Protein AF-A0A9P3JV33-F1 (afdb_monomer)

Structure (mmCIF, N/CA/C/O backbone):
data_AF-A0A9P3JV33-F1
#
_entry.id   AF-A0A9P3JV33-F1
#
loop_
_atom_site.group_PDB
_atom_site.id
_atom_site.type_symbol
_atom_site.label_atom_id
_atom_site.label_alt_id
_atom_site.label_comp_id
_atom_site.label_asym_id
_atom_site.label_entity_id
_atom_site.label_seq_id
_atom_site.pdbx_PDB_ins_code
_atom_site.Cartn_x
_atom_site.Cartn_y
_atom_site.Cartn_z
_atom_site.occupancy
_atom_site.B_iso_or_equiv
_atom_site.auth_seq_id
_atom_site.auth_comp_id
_atom_site.auth_asym_id
_atom_site.auth_atom_id
_atom_site.pdbx_PDB_model_num
ATOM 1 N N . MET A 1 1 ? 23.426 -1.691 -14.079 1.00 67.19 1 MET A N 1
ATOM 2 C CA . MET A 1 1 ? 24.236 -2.741 -14.746 1.00 67.19 1 MET A CA 1
ATOM 3 C C . MET A 1 1 ? 23.716 -3.090 -16.140 1.00 67.19 1 MET A C 1
ATOM 5 O O . MET A 1 1 ? 24.521 -3.106 -17.058 1.00 67.19 1 MET A O 1
ATOM 9 N N . LEU A 1 2 ? 22.406 -3.297 -16.337 1.00 78.00 2 LEU A N 1
ATOM 10 C CA . LEU A 1 2 ? 21.840 -3.702 -17.638 1.00 78.00 2 LEU A CA 1
ATOM 11 C C . LEU A 1 2 ? 22.024 -2.673 -18.769 1.00 78.00 2 LEU A C 1
ATOM 13 O O . LEU A 1 2 ? 22.378 -3.063 -19.873 1.00 78.00 2 LEU A O 1
ATOM 17 N N . LEU A 1 3 ? 21.875 -1.373 -18.487 1.00 80.00 3 LEU A N 1
ATOM 18 C CA . LEU A 1 3 ? 22.103 -0.318 -19.485 1.00 80.00 3 LEU A CA 1
ATOM 19 C C . LEU A 1 3 ? 23.565 -0.270 -19.960 1.00 80.00 3 LEU A C 1
ATOM 21 O O . LEU A 1 3 ? 23.815 -0.185 -21.152 1.00 80.00 3 LEU A O 1
ATOM 25 N N . LYS A 1 4 ? 24.528 -0.411 -19.036 1.00 83.88 4 LYS A N 1
ATOM 26 C CA . LYS A 1 4 ? 25.964 -0.473 -19.368 1.00 83.88 4 LYS A CA 1
ATOM 27 C C . LYS A 1 4 ? 26.285 -1.683 -20.250 1.00 83.88 4 LYS A C 1
ATOM 29 O O . LYS A 1 4 ? 27.008 -1.545 -21.227 1.00 83.88 4 LYS A O 1
ATOM 34 N N . LYS A 1 5 ? 25.704 -2.844 -19.922 1.00 86.19 5 LYS A N 1
ATOM 35 C CA . LYS A 1 5 ? 25.843 -4.066 -20.722 1.00 86.19 5 LYS A CA 1
ATOM 36 C C . LYS A 1 5 ? 25.252 -3.890 -22.124 1.00 86.19 5 LYS A C 1
ATOM 38 O O . LYS A 1 5 ? 25.891 -4.256 -23.095 1.00 86.19 5 LYS A O 1
ATOM 43 N N . TRP A 1 6 ? 24.078 -3.272 -22.241 1.00 84.75 6 TRP A N 1
ATOM 44 C CA . TRP A 1 6 ? 23.477 -2.977 -23.542 1.00 84.75 6 TRP A CA 1
ATOM 45 C C . TRP A 1 6 ? 24.331 -2.022 -24.388 1.00 84.75 6 TRP A C 1
ATOM 47 O O . TRP A 1 6 ? 24.494 -2.262 -25.579 1.00 84.75 6 TRP A O 1
ATOM 57 N N . THR A 1 7 ? 24.902 -0.970 -23.790 1.00 84.56 7 THR A N 1
ATOM 58 C CA . THR A 1 7 ? 25.804 -0.049 -24.501 1.00 84.56 7 THR A CA 1
ATOM 59 C C . THR A 1 7 ? 27.027 -0.784 -25.050 1.00 84.56 7 THR A C 1
ATOM 61 O O . THR A 1 7 ? 27.364 -0.610 -26.216 1.00 84.56 7 THR A O 1
ATOM 64 N N . GLN A 1 8 ? 27.626 -1.666 -24.245 1.00 86.69 8 GLN A N 1
ATOM 65 C CA . GLN A 1 8 ? 28.754 -2.502 -24.656 1.00 86.69 8 GLN A CA 1
ATOM 66 C C . GLN A 1 8 ? 28.371 -3.479 -25.784 1.00 86.69 8 GLN A C 1
ATOM 68 O O . GLN A 1 8 ? 29.088 -3.579 -26.777 1.00 86.69 8 GLN A O 1
ATOM 73 N N . ASP A 1 9 ? 27.227 -4.162 -25.669 1.00 83.50 9 ASP A N 1
ATOM 74 C CA . ASP A 1 9 ? 26.734 -5.089 -26.699 1.00 83.50 9 ASP A CA 1
ATOM 75 C C . ASP A 1 9 ? 26.417 -4.345 -28.018 1.00 83.50 9 ASP A C 1
ATOM 77 O O . ASP A 1 9 ? 26.677 -4.855 -29.108 1.00 83.50 9 ASP A O 1
ATOM 81 N N . LYS A 1 10 ? 25.890 -3.114 -27.939 1.00 85.62 10 LYS A N 1
ATOM 82 C CA . LYS A 1 10 ? 25.638 -2.245 -29.101 1.00 85.62 10 LYS A CA 1
ATOM 83 C C . LYS A 1 10 ? 26.937 -1.844 -29.801 1.00 85.62 10 LYS A C 1
ATOM 85 O O . LYS A 1 10 ? 26.998 -1.883 -31.026 1.00 85.62 10 LYS A O 1
ATOM 90 N N . GLU A 1 11 ? 27.956 -1.446 -29.045 1.00 83.50 11 GLU A N 1
ATOM 91 C CA . GLU A 1 11 ? 29.264 -1.071 -29.596 1.00 83.50 11 GLU A CA 1
ATOM 92 C C . GLU A 1 11 ? 29.942 -2.251 -30.295 1.00 83.50 11 GLU A C 1
ATOM 94 O O . GLU A 1 11 ? 30.471 -2.078 -31.390 1.00 83.50 11 GLU A O 1
ATOM 99 N N . GLN A 1 12 ? 29.844 -3.460 -29.734 1.00 81.75 12 GLN A N 1
ATOM 100 C CA . GLN A 1 12 ? 30.364 -4.677 -30.367 1.00 81.75 12 GLN A CA 1
ATOM 101 C C . GLN A 1 12 ? 29.661 -4.996 -31.695 1.00 81.75 12 GLN A C 1
ATOM 103 O O . GLN A 1 12 ? 30.326 -5.328 -32.673 1.00 81.75 12 GLN A O 1
ATOM 108 N N . VAL A 1 13 ? 28.331 -4.860 -31.764 1.00 80.69 13 VAL A N 1
ATOM 109 C CA . VAL A 1 13 ? 27.570 -5.106 -33.005 1.00 80.69 13 VAL A CA 1
ATOM 110 C C . VAL A 1 13 ? 27.820 -4.023 -34.058 1.00 80.69 13 VAL A C 1
ATOM 112 O O . VAL A 1 13 ? 27.917 -4.336 -35.245 1.00 80.69 13 VAL A O 1
ATOM 115 N N . ASN A 1 14 ? 27.981 -2.766 -33.639 1.00 80.31 14 ASN A N 1
ATOM 116 C CA . ASN A 1 14 ? 28.351 -1.672 -34.536 1.00 80.31 14 ASN A CA 1
ATOM 117 C C . ASN A 1 14 ? 29.781 -1.831 -35.074 1.00 80.31 14 ASN A C 1
ATOM 119 O O . ASN A 1 14 ? 30.002 -1.589 -36.253 1.00 80.31 14 ASN A O 1
ATOM 123 N N . ALA A 1 15 ? 30.731 -2.275 -34.246 1.00 79.62 15 ALA A N 1
ATOM 124 C CA . ALA A 1 15 ? 32.104 -2.556 -34.673 1.00 79.62 15 ALA A CA 1
ATOM 125 C C . ALA A 1 15 ? 32.195 -3.767 -35.620 1.00 79.62 15 ALA A C 1
ATOM 127 O O . ALA A 1 15 ? 33.044 -3.794 -36.505 1.00 79.62 15 ALA A O 1
ATOM 128 N N . ALA A 1 16 ? 31.306 -4.753 -35.463 1.00 70.50 16 ALA A N 1
ATOM 129 C CA . ALA A 1 16 ? 31.212 -5.926 -36.335 1.00 70.50 16 ALA A CA 1
ATOM 130 C C . ALA A 1 16 ? 30.432 -5.676 -37.644 1.00 70.50 16 ALA A C 1
ATOM 132 O O . ALA A 1 16 ? 30.366 -6.566 -38.491 1.00 70.50 16 ALA A O 1
ATOM 133 N N . SER A 1 17 ? 29.825 -4.494 -37.813 1.00 65.00 17 SER A N 1
ATOM 134 C CA . SER A 1 17 ? 29.076 -4.112 -39.014 1.00 65.00 17 SER A CA 1
ATOM 135 C C . SER A 1 17 ? 29.929 -3.171 -39.877 1.00 65.00 17 SER A C 1
ATOM 137 O O . SER A 1 17 ? 30.033 -1.990 -39.552 1.00 65.00 17 SER A O 1
ATOM 139 N N . PRO A 1 18 ? 30.553 -3.639 -40.973 1.00 57.84 18 PRO A N 1
ATOM 140 C CA . PRO A 1 18 ? 31.360 -2.774 -41.828 1.00 57.84 18 PRO A CA 1
ATOM 141 C C . PRO A 1 18 ? 30.463 -1.760 -42.552 1.00 57.84 18 PRO A C 1
ATOM 143 O O . PRO A 1 18 ? 29.615 -2.125 -43.366 1.00 57.84 18 PRO A O 1
ATOM 146 N N . THR A 1 19 ? 30.640 -0.471 -42.267 1.00 54.00 19 THR A N 1
ATOM 147 C CA . THR A 1 19 ? 29.961 0.619 -42.975 1.00 54.00 19 THR A CA 1
ATOM 148 C C . THR A 1 19 ? 30.657 0.928 -44.298 1.00 54.00 19 THR A C 1
ATOM 150 O O . THR A 1 19 ? 31.786 1.405 -44.295 1.00 54.00 19 THR A O 1
ATOM 153 N N . GLY A 1 20 ? 29.950 0.699 -45.407 1.00 51.81 20 GLY A N 1
ATOM 154 C CA . GLY A 1 20 ? 29.954 1.499 -46.645 1.00 51.81 20 GLY A CA 1
ATOM 155 C C . GLY A 1 20 ? 31.205 1.573 -47.529 1.00 51.81 20 GLY A C 1
ATOM 156 O O . GLY A 1 20 ? 31.054 1.466 -48.737 1.00 51.81 20 GLY A O 1
ATOM 157 N N . ASP A 1 21 ? 32.406 1.739 -46.975 1.00 45.53 21 ASP A N 1
ATOM 158 C CA . ASP A 1 21 ? 33.562 2.262 -47.736 1.00 45.53 21 ASP A CA 1
ATOM 159 C C . ASP A 1 21 ? 34.718 1.257 -47.906 1.00 45.53 21 ASP A C 1
ATOM 161 O O . ASP A 1 21 ? 35.746 1.557 -48.496 1.00 45.53 21 ASP A O 1
ATOM 165 N N . ALA A 1 22 ? 34.550 0.028 -47.407 1.00 48.66 22 ALA A N 1
ATOM 166 C CA . ALA A 1 22 ? 35.567 -1.032 -47.439 1.00 48.66 22 ALA A CA 1
ATOM 167 C C . ALA A 1 22 ? 35.113 -2.258 -48.252 1.00 48.66 22 ALA A C 1
ATOM 169 O O . ALA A 1 22 ? 35.356 -3.400 -47.853 1.00 48.66 22 ALA A O 1
ATOM 170 N N . PHE A 1 23 ? 34.340 -2.047 -49.321 1.00 50.00 23 PHE A N 1
ATOM 171 C CA . PHE A 1 23 ? 33.840 -3.116 -50.201 1.00 50.00 23 PHE A CA 1
ATOM 172 C C . PHE A 1 23 ? 34.637 -3.258 -51.506 1.00 50.00 23 PHE A C 1
ATOM 174 O O . PHE A 1 23 ? 34.402 -4.212 -52.239 1.00 50.00 23 PHE A O 1
ATOM 181 N N . SER A 1 24 ? 35.561 -2.337 -51.802 1.00 53.16 24 SER A N 1
ATOM 182 C CA . SER A 1 24 ? 36.222 -2.270 -53.110 1.00 53.16 24 SER A CA 1
ATOM 183 C C . SER A 1 24 ? 37.500 -3.105 -53.254 1.00 53.16 24 SER A C 1
ATOM 185 O O . SER A 1 24 ? 37.959 -3.252 -54.379 1.00 53.16 24 SER A O 1
ATOM 187 N N . GLU A 1 25 ? 38.061 -3.678 -52.182 1.00 55.25 25 GLU A N 1
ATOM 188 C CA . GLU A 1 25 ? 39.303 -4.478 -52.239 1.00 55.25 25 GLU A CA 1
ATOM 189 C C . GLU A 1 25 ? 39.321 -5.586 -51.162 1.00 55.25 25 GLU A C 1
ATOM 191 O O . GLU A 1 25 ? 40.028 -5.471 -50.166 1.00 55.25 25 GLU A O 1
ATOM 196 N N . ALA A 1 26 ? 38.516 -6.647 -51.299 1.00 54.59 26 ALA A N 1
ATOM 197 C CA . ALA A 1 26 ? 38.538 -7.774 -50.352 1.00 54.59 26 ALA A CA 1
ATOM 198 C C . ALA A 1 26 ? 38.564 -9.133 -51.068 1.00 54.59 26 ALA A C 1
ATOM 200 O O . ALA A 1 26 ? 37.808 -9.351 -52.013 1.00 54.59 26 ALA A O 1
ATOM 201 N N . GLU A 1 27 ? 39.433 -10.030 -50.596 1.00 59.56 27 GLU A N 1
ATOM 202 C CA . GLU A 1 27 ? 39.620 -11.399 -51.094 1.00 59.56 27 GLU A CA 1
ATOM 203 C C . GLU A 1 27 ? 38.419 -12.312 -50.738 1.00 59.56 27 GLU A C 1
ATOM 205 O O . GLU A 1 27 ? 37.701 -12.080 -49.760 1.00 59.56 27 GLU A O 1
ATOM 210 N N . ASP A 1 28 ? 38.191 -13.377 -51.518 1.00 59.22 28 ASP A N 1
ATOM 211 C CA . ASP A 1 28 ? 37.014 -14.265 -51.404 1.00 59.22 28 ASP A CA 1
ATOM 212 C C . ASP A 1 28 ? 36.874 -14.974 -50.033 1.00 59.22 28 ASP A C 1
ATOM 214 O O . ASP A 1 28 ? 35.759 -15.285 -49.598 1.00 59.22 28 ASP A O 1
ATOM 218 N N . GLU A 1 29 ? 37.977 -15.192 -49.306 1.00 58.31 29 GLU A N 1
ATOM 219 C CA . GLU A 1 29 ? 37.969 -15.776 -47.952 1.00 58.31 29 GLU A CA 1
ATOM 220 C C . GLU A 1 29 ? 37.433 -14.787 -46.890 1.00 58.31 29 GLU A C 1
ATOM 222 O O . GLU A 1 29 ? 36.649 -15.166 -46.008 1.00 58.31 29 GLU A O 1
ATOM 227 N N . ASP A 1 30 ? 37.745 -13.495 -47.039 1.00 66.19 30 ASP A N 1
ATOM 228 C CA . ASP A 1 30 ? 37.252 -12.403 -46.188 1.00 66.19 30 ASP A CA 1
ATOM 229 C C . ASP A 1 30 ? 35.767 -12.097 -46.435 1.00 66.19 30 ASP A C 1
ATOM 231 O O . ASP A 1 30 ? 35.027 -11.712 -45.519 1.00 66.19 30 ASP A O 1
ATOM 235 N N . LEU A 1 31 ? 35.282 -12.336 -47.656 1.00 66.94 31 LEU A N 1
ATOM 236 C CA . LEU A 1 31 ? 33.870 -12.207 -48.023 1.00 66.94 31 LEU A CA 1
ATOM 237 C C . LEU A 1 31 ? 32.977 -13.196 -47.259 1.00 66.94 31 LEU A C 1
ATOM 239 O O . LEU A 1 31 ? 31.900 -12.815 -46.780 1.00 66.94 31 LEU A O 1
ATOM 243 N N . MET A 1 32 ? 33.413 -14.446 -47.068 1.00 72.50 32 MET A N 1
ATOM 244 C CA . MET A 1 32 ? 32.640 -15.440 -46.311 1.00 72.50 32 MET A CA 1
ATOM 245 C C . MET A 1 32 ? 32.613 -15.124 -44.803 1.00 72.50 32 MET A C 1
ATOM 247 O O . MET A 1 32 ? 31.578 -15.304 -44.151 1.00 72.50 32 MET A O 1
ATOM 251 N N . GLY A 1 33 ? 33.716 -14.608 -44.247 1.00 73.94 33 GLY A N 1
ATOM 252 C CA . GLY A 1 33 ? 33.797 -14.119 -42.864 1.00 73.94 33 GLY A CA 1
ATOM 253 C C . GLY A 1 33 ? 32.890 -12.909 -42.611 1.00 73.94 33 GLY A C 1
ATOM 254 O O . GLY A 1 33 ? 32.096 -12.914 -41.665 1.00 73.94 33 GLY A O 1
ATOM 255 N N . ARG A 1 34 ? 32.913 -11.919 -43.512 1.00 66.88 34 ARG A N 1
ATOM 256 C CA . ARG A 1 34 ? 32.049 -10.725 -43.462 1.00 66.88 34 ARG A CA 1
ATOM 257 C C . ARG A 1 34 ? 30.573 -11.052 -43.685 1.00 66.88 34 ARG A C 1
ATOM 259 O O . ARG A 1 34 ? 29.722 -10.455 -43.034 1.00 66.88 34 ARG A O 1
ATOM 266 N N . THR A 1 35 ? 30.249 -12.046 -44.515 1.00 76.19 35 THR A N 1
ATOM 267 C CA . THR A 1 35 ? 28.867 -12.537 -44.692 1.00 76.19 35 THR A CA 1
ATOM 268 C C . THR A 1 35 ? 28.331 -13.176 -43.407 1.00 76.19 35 THR A C 1
ATOM 270 O O . THR A 1 35 ? 27.193 -12.921 -43.009 1.00 76.19 35 THR A O 1
ATOM 273 N N . LYS A 1 36 ? 29.163 -13.950 -42.693 1.00 78.81 36 LYS A N 1
ATOM 274 C CA . LYS A 1 36 ? 28.810 -14.516 -41.379 1.00 78.81 36 LYS A CA 1
ATOM 275 C C . LYS A 1 36 ? 28.644 -13.428 -40.311 1.00 78.81 36 LYS A C 1
ATOM 277 O O . LYS A 1 36 ? 27.685 -13.482 -39.544 1.00 78.81 36 LYS A O 1
ATOM 282 N N . GLN A 1 37 ? 29.529 -12.428 -40.283 1.00 74.75 37 GLN A N 1
ATOM 283 C CA . GLN A 1 37 ? 29.438 -11.283 -39.364 1.00 74.75 37 GLN A CA 1
ATOM 284 C C . GLN A 1 37 ? 28.202 -10.419 -39.640 1.00 74.75 37 GLN A C 1
ATOM 286 O O . GLN A 1 37 ? 27.479 -10.078 -38.707 1.00 74.75 37 GLN A O 1
ATOM 291 N N . LEU A 1 38 ? 27.895 -10.146 -40.909 1.00 76.69 38 LEU A N 1
ATOM 292 C CA . LEU A 1 38 ? 26.701 -9.406 -41.312 1.00 76.69 38 LEU A CA 1
ATOM 293 C C . LEU A 1 38 ? 25.421 -10.177 -40.971 1.00 76.69 38 LEU A C 1
ATOM 295 O O . LEU A 1 38 ? 24.487 -9.595 -40.428 1.00 76.69 38 LEU A O 1
ATOM 299 N N . SER A 1 39 ? 25.385 -11.493 -41.209 1.00 80.06 39 SER A N 1
ATOM 300 C CA . SER A 1 39 ? 24.255 -12.341 -40.809 1.00 80.06 39 SER A CA 1
ATOM 301 C C . SER A 1 39 ? 24.064 -12.362 -39.286 1.00 80.06 39 SER A C 1
ATOM 303 O O . SER A 1 39 ? 22.929 -12.312 -38.807 1.00 80.06 39 SER A O 1
ATOM 305 N N . ALA A 1 40 ? 25.153 -12.414 -38.511 1.00 80.44 40 ALA A N 1
ATOM 306 C CA . ALA A 1 40 ? 25.101 -12.354 -37.053 1.00 80.44 40 ALA A CA 1
ATOM 307 C C . ALA A 1 40 ? 24.605 -10.983 -36.567 1.00 80.44 40 ALA A C 1
ATOM 309 O O . ALA A 1 40 ? 23.683 -10.927 -35.751 1.00 80.44 40 ALA A O 1
ATOM 310 N N . ALA A 1 41 ? 25.130 -9.887 -37.122 1.00 79.06 41 ALA A N 1
ATOM 311 C CA . ALA A 1 41 ? 24.693 -8.524 -36.826 1.00 79.06 41 ALA A CA 1
ATOM 312 C C . ALA A 1 41 ? 23.210 -8.310 -37.178 1.00 79.06 41 ALA A C 1
ATOM 314 O O . ALA A 1 41 ? 22.449 -7.790 -36.362 1.00 79.06 41 ALA A O 1
ATOM 315 N N . MET A 1 42 ? 22.764 -8.809 -38.333 1.00 79.69 42 MET A N 1
ATOM 316 C CA . MET A 1 42 ? 21.371 -8.742 -38.782 1.00 79.69 42 MET A CA 1
ATOM 317 C C . MET A 1 42 ? 20.410 -9.453 -37.814 1.00 79.69 42 MET A C 1
ATOM 319 O O . MET A 1 42 ? 19.300 -8.976 -37.591 1.00 79.69 42 MET A O 1
ATOM 323 N N . SER A 1 43 ? 20.840 -10.550 -37.182 1.00 83.25 43 SER A N 1
ATOM 324 C CA . SER A 1 43 ? 20.056 -11.240 -36.146 1.00 83.25 43 SER A CA 1
ATOM 325 C C . SER A 1 43 ? 20.143 -10.583 -34.758 1.00 83.25 43 SER A C 1
ATOM 327 O O . SER A 1 43 ? 19.185 -10.635 -33.981 1.00 83.25 43 SER A O 1
ATOM 329 N N . ALA A 1 44 ? 21.272 -9.940 -34.441 1.00 85.56 44 ALA A N 1
ATOM 330 C CA . ALA A 1 44 ? 21.536 -9.327 -33.143 1.00 85.56 44 ALA A CA 1
ATOM 331 C C . ALA A 1 44 ? 20.839 -7.968 -32.982 1.00 85.56 44 ALA A C 1
ATOM 333 O O . ALA A 1 44 ? 20.373 -7.646 -31.888 1.00 85.56 44 ALA A O 1
ATOM 334 N N . VAL A 1 45 ? 20.707 -7.186 -34.058 1.00 85.44 45 VAL A N 1
ATOM 335 C CA . VAL A 1 45 ? 20.077 -5.856 -34.024 1.00 85.44 45 VAL A CA 1
ATOM 336 C C . VAL A 1 45 ? 18.623 -5.905 -33.514 1.00 85.44 45 VAL A C 1
ATOM 338 O O . VAL A 1 45 ? 18.321 -5.173 -32.567 1.00 85.44 45 VAL A O 1
ATOM 341 N N . PRO A 1 46 ? 17.723 -6.781 -34.015 1.00 89.94 46 PRO A N 1
ATOM 342 C CA . PRO A 1 46 ? 16.365 -6.902 -33.477 1.00 89.94 46 PRO A CA 1
ATOM 343 C C . PRO A 1 46 ? 16.333 -7.297 -31.995 1.00 89.94 46 PRO A C 1
ATOM 345 O O . PRO A 1 46 ? 15.557 -6.740 -31.218 1.00 89.94 46 PRO A O 1
ATOM 348 N N . GLN A 1 47 ? 17.213 -8.211 -31.572 1.00 86.88 47 GLN A N 1
ATOM 349 C CA . GLN A 1 47 ? 17.301 -8.640 -30.171 1.00 86.88 47 GLN A CA 1
ATOM 350 C C . GLN A 1 47 ? 17.789 -7.509 -29.256 1.00 86.88 47 GLN A C 1
ATOM 352 O O . GLN A 1 47 ? 17.269 -7.339 -28.151 1.00 86.88 47 GLN A O 1
ATOM 357 N N . LEU A 1 48 ? 18.762 -6.711 -29.704 1.00 87.00 48 LEU A N 1
ATOM 358 C CA . LEU A 1 48 ? 19.253 -5.545 -28.969 1.00 87.00 48 LEU A CA 1
ATOM 359 C C . LEU A 1 48 ? 18.209 -4.433 -28.887 1.00 87.00 48 LEU A C 1
ATOM 361 O O . LEU A 1 48 ? 18.122 -3.776 -27.848 1.00 87.00 48 LEU A O 1
ATOM 365 N N . MET A 1 49 ? 17.404 -4.238 -29.935 1.00 88.06 49 MET A N 1
ATOM 366 C CA . MET A 1 49 ? 16.274 -3.309 -29.897 1.00 88.06 49 MET A CA 1
ATOM 367 C C . MET A 1 49 ? 15.214 -3.760 -28.894 1.00 88.06 49 MET A C 1
ATOM 369 O O . MET A 1 49 ? 14.767 -2.945 -28.089 1.00 88.06 49 MET A O 1
ATOM 373 N N . GLU A 1 50 ? 14.862 -5.047 -28.866 1.00 90.25 50 GLU A N 1
ATOM 374 C CA . GLU A 1 50 ? 13.885 -5.559 -27.900 1.00 90.25 50 GLU A CA 1
ATOM 375 C C . GLU A 1 50 ? 14.405 -5.467 -26.458 1.00 90.25 50 GLU A C 1
ATOM 377 O O . GLU A 1 50 ? 13.692 -5.009 -25.563 1.00 90.25 50 GLU A O 1
ATOM 382 N N . ARG A 1 51 ? 15.684 -5.798 -26.226 1.00 89.62 51 ARG A N 1
ATOM 383 C CA . ARG A 1 51 ? 16.334 -5.590 -24.921 1.00 89.62 51 ARG A CA 1
ATOM 384 C C . ARG A 1 51 ? 16.303 -4.119 -24.506 1.00 89.62 51 ARG A C 1
ATOM 386 O O . ARG A 1 51 ? 15.958 -3.828 -23.361 1.00 89.62 51 ARG A O 1
ATOM 393 N N . LYS A 1 52 ? 16.614 -3.195 -25.424 1.00 90.69 52 LYS A N 1
ATOM 394 C CA . LYS A 1 52 ? 16.523 -1.750 -25.167 1.00 90.69 52 LYS A CA 1
ATOM 395 C C . LYS A 1 52 ? 15.096 -1.350 -24.816 1.00 90.69 52 LYS A C 1
ATOM 397 O O . LYS A 1 52 ? 14.903 -0.656 -23.831 1.00 90.69 52 LYS A O 1
ATOM 402 N N . ARG A 1 53 ? 14.099 -1.836 -25.559 1.00 93.88 53 ARG A N 1
ATOM 403 C CA . ARG A 1 53 ? 12.681 -1.543 -25.322 1.00 93.88 53 ARG A CA 1
ATOM 404 C C . ARG A 1 53 ? 12.251 -1.932 -23.909 1.00 93.88 53 ARG A C 1
ATOM 406 O O . ARG A 1 53 ? 11.552 -1.167 -23.254 1.00 93.88 53 ARG A O 1
ATOM 413 N N . VAL A 1 54 ? 12.665 -3.104 -23.424 1.00 92.88 54 VAL A N 1
ATOM 414 C CA . VAL A 1 54 ? 12.392 -3.537 -22.042 1.00 92.88 54 VAL A CA 1
ATOM 415 C C . VAL A 1 54 ? 13.092 -2.629 -21.028 1.00 92.88 54 VAL A C 1
ATOM 417 O O . VAL A 1 54 ? 12.474 -2.224 -20.046 1.00 92.88 54 VAL A O 1
ATOM 420 N N . ILE A 1 55 ? 14.354 -2.266 -21.270 1.00 92.69 55 ILE A N 1
ATOM 421 C CA . ILE A 1 55 ? 15.097 -1.344 -20.400 1.00 92.69 55 ILE A CA 1
ATOM 422 C C . ILE A 1 55 ? 14.418 0.028 -20.359 1.00 92.69 55 ILE A C 1
ATOM 424 O O . ILE A 1 55 ? 14.167 0.534 -19.269 1.00 92.69 55 ILE A O 1
ATOM 428 N N . ASP A 1 56 ? 14.075 0.594 -21.515 1.00 94.19 56 ASP A N 1
ATOM 429 C CA . ASP A 1 56 ? 13.425 1.899 -21.639 1.00 94.19 56 ASP A CA 1
ATOM 430 C C . ASP A 1 56 ? 12.104 1.910 -20.859 1.00 94.19 56 ASP A C 1
ATOM 432 O O . ASP A 1 56 ? 11.880 2.820 -20.068 1.00 94.19 56 ASP A O 1
ATOM 436 N N . LYS A 1 57 ? 11.287 0.846 -20.956 1.00 94.75 57 LYS A N 1
ATOM 437 C CA . LYS A 1 57 ? 10.080 0.696 -20.123 1.00 94.75 57 LYS A CA 1
ATOM 438 C C . LYS A 1 57 ? 10.389 0.787 -18.629 1.00 94.75 57 LYS A C 1
ATOM 440 O O . LYS A 1 57 ? 9.721 1.533 -17.922 1.00 94.75 57 LYS A O 1
ATOM 445 N N . HIS A 1 58 ? 11.381 0.044 -18.135 1.00 95.19 58 HIS A N 1
ATOM 446 C CA . HIS A 1 58 ? 11.747 0.072 -16.715 1.00 95.19 58 HIS A CA 1
ATOM 447 C C . HIS A 1 58 ? 12.324 1.421 -16.277 1.00 95.19 58 HIS A C 1
ATOM 449 O O . HIS A 1 58 ? 12.063 1.848 -15.156 1.00 95.19 58 HIS A O 1
ATOM 455 N N . VAL A 1 59 ? 13.084 2.098 -17.140 1.00 94.38 59 VAL A N 1
ATOM 456 C CA . VAL A 1 59 ? 13.610 3.443 -16.869 1.00 94.38 59 VAL A CA 1
ATOM 457 C C . VAL A 1 59 ? 12.469 4.454 -16.793 1.00 94.38 59 VAL A C 1
ATOM 459 O O . VAL A 1 59 ? 12.436 5.243 -15.853 1.00 94.38 59 VAL A O 1
ATOM 462 N N . THR A 1 60 ? 11.506 4.394 -17.717 1.00 96.50 60 THR A N 1
ATOM 463 C CA . THR A 1 60 ? 10.303 5.234 -17.678 1.00 96.50 60 THR A CA 1
ATOM 464 C C . THR A 1 60 ? 9.501 4.978 -16.407 1.00 96.50 60 THR A C 1
ATOM 466 O O . THR A 1 60 ? 9.230 5.926 -15.679 1.00 96.50 60 THR A O 1
ATOM 469 N N . ILE A 1 61 ? 9.200 3.712 -16.089 1.00 96.50 61 ILE A N 1
ATOM 470 C CA . ILE A 1 61 ? 8.474 3.341 -14.864 1.00 96.50 61 ILE A CA 1
ATOM 471 C C . ILE A 1 61 ? 9.226 3.833 -13.619 1.00 96.50 61 ILE A C 1
ATOM 473 O O . ILE A 1 61 ? 8.627 4.428 -12.729 1.00 96.50 61 ILE A O 1
ATOM 477 N N . GLY A 1 62 ? 10.543 3.625 -13.547 1.00 95.75 62 GLY A N 1
ATOM 478 C CA . GLY A 1 62 ? 11.362 4.084 -12.424 1.00 95.75 62 GLY A CA 1
ATOM 479 C C . GLY A 1 62 ? 11.363 5.607 -12.273 1.00 95.75 62 GLY A C 1
ATOM 480 O O . GLY A 1 62 ? 11.276 6.107 -11.154 1.00 95.75 62 GLY A O 1
ATOM 481 N N . GLY A 1 63 ? 11.404 6.338 -13.390 1.00 96.06 63 GLY A N 1
ATOM 482 C CA . GLY A 1 63 ? 11.298 7.796 -13.410 1.00 96.06 63 GLY A CA 1
ATOM 483 C C . GLY A 1 63 ? 9.952 8.286 -12.878 1.00 96.06 63 GLY A C 1
ATOM 484 O O . GLY A 1 63 ? 9.930 9.095 -11.953 1.00 96.06 63 GLY A O 1
ATOM 485 N N . THR A 1 64 ? 8.845 7.740 -13.392 1.00 96.94 64 THR A N 1
ATOM 486 C CA . THR A 1 64 ? 7.491 8.111 -12.946 1.00 96.94 64 THR A CA 1
ATOM 487 C C . THR A 1 64 ? 7.248 7.752 -11.481 1.00 96.94 64 THR A C 1
ATOM 489 O O . THR A 1 64 ? 6.654 8.529 -10.743 1.00 96.94 64 THR A O 1
ATOM 492 N N . LEU A 1 65 ? 7.750 6.601 -11.018 1.00 95.62 65 LEU A N 1
ATOM 493 C CA . LEU A 1 65 ? 7.623 6.201 -9.613 1.00 95.62 65 LEU A CA 1
ATOM 494 C C . LEU A 1 65 ? 8.399 7.134 -8.679 1.00 95.62 65 LEU A C 1
ATOM 496 O O . LEU A 1 65 ? 7.905 7.477 -7.608 1.00 95.62 65 LEU A O 1
ATOM 500 N N . LEU A 1 66 ? 9.602 7.561 -9.070 1.00 96.06 66 LEU A N 1
ATOM 501 C CA . LEU A 1 66 ? 10.396 8.490 -8.266 1.00 96.06 66 LEU A CA 1
ATOM 502 C C . LEU A 1 66 ? 9.716 9.859 -8.139 1.00 96.06 66 LEU A C 1
ATOM 504 O O . LEU A 1 66 ? 9.809 10.494 -7.089 1.00 96.06 66 LEU A O 1
ATOM 508 N N . GLU A 1 67 ? 9.049 10.313 -9.199 1.00 95.50 67 GLU A N 1
ATOM 509 C CA . GLU A 1 67 ? 8.257 11.541 -9.181 1.00 95.50 67 GLU A CA 1
ATOM 510 C C . GLU A 1 67 ? 7.064 11.427 -8.223 1.00 95.50 67 GLU A C 1
ATOM 512 O O . GLU A 1 67 ? 6.904 12.288 -7.359 1.00 95.50 67 GLU A O 1
ATOM 517 N N . GLU A 1 68 ? 6.308 10.327 -8.289 1.00 93.94 68 GLU A N 1
ATOM 518 C CA . GLU A 1 68 ? 5.181 10.051 -7.386 1.00 93.94 68 GLU A CA 1
ATOM 519 C C . GLU A 1 68 ? 5.598 9.954 -5.911 1.00 93.94 68 GLU A C 1
ATOM 521 O O . GLU A 1 68 ? 4.934 10.508 -5.032 1.00 93.94 68 GLU A O 1
ATOM 526 N N . ILE A 1 69 ? 6.728 9.299 -5.620 1.00 95.06 69 ILE A N 1
ATOM 527 C CA . ILE A 1 69 ? 7.267 9.206 -4.254 1.00 95.06 69 ILE A CA 1
ATOM 528 C C . ILE A 1 69 ? 7.550 10.603 -3.698 1.00 95.06 69 ILE A C 1
ATOM 530 O O . ILE A 1 69 ? 7.166 10.909 -2.569 1.00 95.06 69 ILE A O 1
ATOM 534 N N . LYS A 1 70 ? 8.181 11.468 -4.500 1.00 93.69 70 LYS A N 1
ATOM 535 C CA . LYS A 1 70 ? 8.531 12.835 -4.092 1.00 93.69 70 LYS A CA 1
ATOM 536 C C . LYS A 1 70 ? 7.311 13.742 -3.976 1.00 93.69 70 LYS A C 1
ATOM 538 O O . LYS A 1 70 ? 7.224 14.522 -3.030 1.00 93.69 70 LYS A O 1
ATOM 543 N N . SER A 1 71 ? 6.380 13.673 -4.927 1.00 93.50 71 SER A N 1
ATOM 544 C CA . SER A 1 71 ? 5.210 14.558 -4.964 1.00 93.50 71 SER A CA 1
ATOM 545 C C . SER A 1 71 ? 4.312 14.344 -3.739 1.00 93.50 71 SER A C 1
ATOM 547 O O . SER A 1 71 ? 3.845 15.320 -3.136 1.00 93.50 71 SER A O 1
ATOM 549 N N . ARG A 1 72 ? 4.155 13.079 -3.325 1.00 93.81 72 ARG A N 1
ATOM 550 C CA . ARG A 1 72 ? 3.333 12.635 -2.189 1.00 93.81 72 ARG A CA 1
ATOM 551 C C . ARG A 1 72 ? 4.094 12.516 -0.867 1.00 93.81 72 ARG A C 1
ATOM 553 O O . ARG A 1 72 ? 3.447 12.315 0.155 1.00 93.81 72 ARG A O 1
ATOM 560 N N . ALA A 1 73 ? 5.419 12.687 -0.876 1.00 93.25 73 ALA A N 1
ATOM 561 C CA . ALA A 1 73 ? 6.297 12.492 0.283 1.00 93.25 73 ALA A CA 1
ATOM 562 C C . ALA A 1 73 ? 6.138 11.097 0.923 1.00 93.25 73 ALA A C 1
ATOM 564 O O . ALA A 1 73 ? 6.015 10.962 2.141 1.00 93.25 73 ALA A O 1
ATOM 565 N N . LEU A 1 74 ? 6.080 10.050 0.086 1.00 94.12 74 LEU A N 1
ATOM 566 C CA . LEU A 1 74 ? 5.831 8.670 0.533 1.00 94.12 74 LEU A CA 1
ATOM 567 C C . LEU A 1 74 ? 6.941 8.121 1.437 1.00 94.12 74 LEU A C 1
ATOM 569 O O . LEU A 1 74 ? 6.694 7.198 2.203 1.00 94.12 74 LEU A O 1
ATOM 573 N N . ASP A 1 75 ? 8.139 8.696 1.380 1.00 94.44 75 ASP A N 1
ATOM 574 C CA . ASP A 1 75 ? 9.250 8.405 2.284 1.00 94.44 75 ASP A CA 1
ATOM 575 C C . ASP A 1 75 ? 8.898 8.702 3.751 1.00 94.44 75 ASP A C 1
ATOM 577 O O . ASP A 1 75 ? 9.184 7.889 4.631 1.00 94.44 75 ASP A O 1
ATOM 581 N N . ALA A 1 76 ? 8.201 9.813 4.011 1.00 93.81 76 ALA A N 1
ATOM 582 C CA . ALA A 1 76 ? 7.762 10.176 5.356 1.00 93.81 76 ALA A CA 1
ATOM 583 C C . ALA A 1 76 ? 6.653 9.243 5.871 1.00 93.81 76 ALA A C 1
ATOM 585 O O . ALA A 1 76 ? 6.690 8.821 7.027 1.00 93.81 76 ALA A O 1
ATOM 586 N N . TYR A 1 77 ? 5.692 8.890 5.008 1.00 94.81 77 TYR A N 1
ATOM 587 C CA . TYR A 1 77 ? 4.649 7.913 5.342 1.00 94.81 77 TYR A CA 1
ATOM 588 C C . TYR A 1 77 ? 5.259 6.546 5.650 1.00 94.81 77 TYR A C 1
ATOM 590 O O . TYR A 1 77 ? 4.958 5.970 6.690 1.00 94.81 77 TYR A O 1
ATOM 598 N N . PHE A 1 78 ? 6.176 6.074 4.804 1.00 94.00 78 PHE A N 1
ATOM 599 C CA . PHE A 1 78 ? 6.852 4.794 4.987 1.00 94.00 78 PHE A CA 1
ATOM 600 C C . PHE A 1 78 ? 7.626 4.722 6.310 1.00 94.00 78 PHE A C 1
ATOM 602 O O . PHE A 1 78 ? 7.463 3.757 7.049 1.00 94.00 78 PHE A O 1
ATOM 609 N N . SER A 1 79 ? 8.416 5.749 6.647 1.00 92.38 79 SER A N 1
ATOM 610 C CA . SER A 1 79 ? 9.161 5.776 7.915 1.00 92.38 79 SER A CA 1
ATOM 611 C C . SER A 1 79 ? 8.229 5.688 9.127 1.00 92.38 79 SER A C 1
ATOM 613 O O . SER A 1 79 ? 8.519 4.973 10.082 1.00 92.38 79 SER A O 1
ATOM 615 N N . MET A 1 80 ? 7.093 6.392 9.080 1.00 91.50 80 MET A N 1
ATOM 616 C CA . MET A 1 80 ? 6.101 6.381 10.155 1.00 91.50 80 MET A CA 1
ATOM 617 C C . MET A 1 80 ? 5.409 5.013 10.274 1.00 91.50 80 MET A C 1
ATOM 619 O O . MET A 1 80 ? 5.191 4.523 11.381 1.00 91.50 80 MET A O 1
ATOM 623 N N . GLU A 1 81 ? 5.065 4.393 9.141 1.00 91.50 81 GLU A N 1
ATOM 624 C CA . GLU A 1 81 ? 4.489 3.045 9.085 1.00 91.50 81 GLU A CA 1
ATOM 625 C C . GLU A 1 81 ? 5.466 1.994 9.627 1.00 91.50 81 GLU A C 1
ATOM 627 O O . GLU A 1 81 ? 5.061 1.126 10.400 1.00 91.50 81 GLU A O 1
ATOM 632 N N . GLU A 1 82 ? 6.749 2.082 9.271 1.00 89.62 82 GLU A N 1
ATOM 633 C CA . GLU A 1 82 ? 7.786 1.172 9.758 1.00 89.62 82 GLU A CA 1
ATOM 634 C C . GLU A 1 82 ? 7.956 1.278 11.278 1.00 89.62 82 GLU A C 1
ATOM 636 O O . GLU A 1 82 ? 7.963 0.253 11.966 1.00 89.62 82 GLU A O 1
ATOM 641 N N . ASP A 1 83 ? 8.013 2.494 11.827 1.00 89.19 83 ASP A N 1
ATOM 642 C CA . ASP A 1 83 ? 8.079 2.697 13.277 1.00 89.19 83 ASP A CA 1
ATOM 643 C C . ASP A 1 83 ? 6.836 2.131 13.985 1.00 89.19 83 ASP A C 1
ATOM 645 O O . ASP A 1 83 ? 6.965 1.426 14.990 1.00 89.19 83 ASP A O 1
ATOM 649 N N . LEU A 1 84 ? 5.637 2.339 13.428 1.00 88.81 84 LEU A N 1
ATOM 650 C CA . LEU A 1 84 ? 4.399 1.774 13.971 1.00 88.81 84 LEU A CA 1
ATOM 651 C C . LEU A 1 84 ? 4.398 0.243 13.965 1.00 88.81 84 LEU A C 1
ATOM 653 O O . LEU A 1 84 ? 4.045 -0.369 14.971 1.00 88.81 84 LEU A O 1
ATOM 657 N N . LEU A 1 85 ? 4.799 -0.379 12.857 1.00 86.12 85 LEU A N 1
ATOM 658 C CA . LEU A 1 85 ? 4.763 -1.834 12.696 1.00 86.12 85 LEU A CA 1
ATOM 659 C C . LEU A 1 85 ? 5.864 -2.549 13.489 1.00 86.12 85 LEU A C 1
ATOM 661 O O . LEU A 1 85 ? 5.665 -3.686 13.910 1.00 86.12 85 LEU A O 1
ATOM 665 N N . THR A 1 86 ? 7.016 -1.908 13.697 1.00 85.75 86 THR A N 1
ATOM 666 C CA . THR A 1 86 ? 8.159 -2.520 14.396 1.00 85.75 86 THR A CA 1
ATOM 667 C C . THR A 1 86 ? 8.182 -2.218 15.891 1.00 85.75 86 THR A C 1
ATOM 669 O O . THR A 1 86 ? 8.520 -3.094 16.686 1.00 85.75 86 THR A O 1
ATOM 672 N N . ARG A 1 87 ? 7.832 -0.991 16.294 1.00 83.12 87 ARG A N 1
ATOM 673 C CA . ARG A 1 87 ? 7.900 -0.535 17.693 1.00 83.12 87 ARG A CA 1
ATOM 674 C C . ARG A 1 87 ? 6.537 -0.509 18.381 1.00 83.12 87 ARG A C 1
ATOM 676 O O . ARG A 1 87 ? 6.490 -0.322 19.595 1.00 83.12 87 ARG A O 1
ATOM 683 N N . GLY A 1 88 ? 5.436 -0.617 17.630 1.00 79.38 88 GLY A N 1
ATOM 684 C CA . GLY A 1 88 ? 4.066 -0.486 18.148 1.00 79.38 88 GLY A CA 1
ATOM 685 C C . GLY A 1 88 ? 3.688 0.939 18.573 1.00 79.38 88 GLY A C 1
ATOM 686 O O . GLY A 1 88 ? 2.622 1.160 19.148 1.00 79.38 88 GLY A O 1
ATOM 687 N N . SER A 1 89 ? 4.561 1.920 18.329 1.00 82.12 89 SER A N 1
ATOM 688 C CA . SER A 1 89 ? 4.383 3.313 18.738 1.00 82.12 89 SER A CA 1
ATOM 689 C C . SER A 1 89 ? 5.113 4.258 17.788 1.00 82.12 89 SER A C 1
ATOM 691 O O . SER A 1 89 ? 6.060 3.862 17.114 1.00 82.12 89 SER A O 1
ATOM 693 N N . THR A 1 90 ? 4.661 5.510 17.730 1.00 85.12 90 THR A N 1
ATOM 694 C CA . THR A 1 90 ? 5.291 6.555 16.919 1.00 85.12 90 THR A CA 1
ATOM 695 C C . THR A 1 90 ? 5.138 7.932 17.564 1.00 85.12 90 THR A C 1
ATOM 697 O O . THR A 1 90 ? 4.324 8.105 18.478 1.00 85.12 90 THR A O 1
ATOM 700 N N . ASP A 1 91 ? 5.899 8.919 17.085 1.00 88.56 91 ASP A N 1
ATOM 701 C CA . ASP A 1 91 ? 5.722 10.316 17.475 1.00 88.56 91 ASP A CA 1
ATOM 702 C C . ASP A 1 91 ? 4.380 10.845 16.952 1.00 88.56 91 ASP A C 1
ATOM 704 O O . ASP A 1 91 ? 4.183 11.166 15.776 1.00 88.56 91 ASP A O 1
ATOM 708 N N . ARG A 1 92 ? 3.435 10.955 17.882 1.00 85.81 92 ARG A N 1
ATOM 709 C CA . ARG A 1 92 ? 2.077 11.423 17.635 1.00 85.81 92 ARG A CA 1
ATOM 710 C C . ARG A 1 92 ? 2.031 12.838 17.061 1.00 85.81 92 ARG A C 1
ATOM 712 O O . ARG A 1 92 ? 1.173 13.111 16.221 1.00 85.81 92 ARG A O 1
ATOM 719 N N . ALA A 1 93 ? 2.903 13.737 17.516 1.00 89.88 93 ALA A N 1
ATOM 720 C CA . ALA A 1 93 ? 2.905 15.116 17.040 1.00 89.88 93 ALA A CA 1
ATOM 721 C C . ALA A 1 93 ? 3.348 15.166 15.573 1.00 89.88 93 ALA A C 1
ATOM 723 O O . ALA A 1 93 ? 2.664 15.775 14.748 1.00 89.88 93 ALA A O 1
ATOM 724 N N . ALA A 1 94 ? 4.419 14.440 15.239 1.00 91.62 94 ALA A N 1
ATOM 725 C CA . ALA A 1 94 ? 4.899 14.299 13.868 1.00 91.62 94 ALA A CA 1
ATOM 726 C C . ALA A 1 94 ? 3.867 13.618 12.953 1.00 91.62 94 ALA A C 1
ATOM 728 O O . ALA A 1 94 ? 3.667 14.049 11.819 1.00 91.62 94 ALA A O 1
ATOM 729 N N . MET A 1 95 ? 3.153 12.600 13.445 1.00 91.69 95 MET A N 1
ATOM 730 C CA . MET A 1 95 ? 2.089 11.938 12.683 1.00 91.69 95 MET A CA 1
ATOM 731 C C . MET A 1 95 ? 0.927 12.884 12.366 1.00 91.69 95 MET A C 1
ATOM 733 O O . MET A 1 95 ? 0.491 12.967 11.218 1.00 91.69 95 MET A O 1
ATOM 737 N N . LEU A 1 96 ? 0.428 13.627 13.358 1.00 92.25 96 LEU A N 1
ATOM 738 C CA . LEU A 1 96 ? -0.658 14.587 13.146 1.00 92.25 96 LEU A CA 1
ATOM 739 C C . LEU A 1 96 ? -0.242 15.746 12.229 1.00 92.25 96 LEU A C 1
ATOM 741 O O . LEU A 1 96 ? -1.076 16.282 11.500 1.00 92.25 96 LEU A O 1
ATOM 745 N N . ASP A 1 97 ? 1.027 16.144 12.259 1.00 93.12 97 ASP A N 1
ATOM 746 C CA . ASP A 1 97 ? 1.588 17.130 11.337 1.00 93.12 97 ASP A CA 1
ATOM 747 C C . ASP A 1 97 ? 1.678 16.579 9.901 1.00 93.12 97 ASP A C 1
ATOM 749 O O . ASP A 1 97 ? 1.240 17.238 8.955 1.00 93.12 97 ASP A O 1
ATOM 753 N N . LEU A 1 98 ? 2.132 15.332 9.730 1.00 92.94 98 LEU A N 1
ATOM 754 C CA . LEU A 1 98 ? 2.189 14.666 8.426 1.00 92.94 98 LEU A CA 1
ATOM 755 C C . LEU A 1 98 ? 0.798 14.529 7.790 1.00 92.94 98 LEU A C 1
ATOM 757 O O . LEU A 1 98 ? 0.626 14.862 6.617 1.00 92.94 98 LEU A O 1
ATOM 761 N N . LEU A 1 99 ? -0.214 14.138 8.574 1.00 92.50 99 LEU A N 1
ATOM 762 C CA . LEU A 1 99 ? -1.598 14.024 8.099 1.00 92.50 99 LEU A CA 1
ATOM 763 C C . LEU A 1 99 ? -2.159 15.359 7.583 1.00 92.50 99 LEU A C 1
ATOM 765 O O . LEU A 1 99 ? -2.966 15.364 6.652 1.00 92.50 99 LEU A O 1
ATOM 769 N N . ARG A 1 100 ? -1.715 16.500 8.124 1.00 90.94 100 ARG A N 1
ATOM 770 C CA . ARG A 1 100 ? -2.140 17.836 7.665 1.00 90.94 100 ARG A CA 1
ATOM 771 C C . ARG A 1 100 ? -1.378 18.343 6.441 1.00 90.94 100 ARG A C 1
ATOM 773 O O . ARG A 1 100 ? -1.861 19.244 5.762 1.00 90.94 100 ARG A O 1
ATOM 780 N N . LYS A 1 101 ? -0.206 17.777 6.148 1.00 88.94 101 LYS A N 1
ATOM 781 C CA . LYS A 1 101 ? 0.686 18.201 5.059 1.00 88.94 101 LYS A CA 1
ATOM 782 C C . LYS A 1 101 ? 0.436 17.394 3.771 1.00 88.94 101 LYS A C 1
ATOM 784 O O . LYS A 1 101 ? -0.711 17.174 3.372 1.00 88.94 101 LYS A O 1
ATOM 789 N N . ARG A 1 102 ? 1.517 17.024 3.070 1.00 86.38 102 ARG A N 1
ATOM 790 C CA . ARG A 1 102 ? 1.517 16.312 1.782 1.00 86.38 102 ARG A CA 1
ATOM 791 C C . ARG A 1 102 ? 1.048 14.866 1.935 1.00 86.38 102 ARG A C 1
ATOM 793 O O . ARG A 1 102 ? 1.006 14.338 3.039 1.00 86.38 102 ARG A O 1
ATOM 800 N N . GLY A 1 103 ? 0.703 14.249 0.811 1.00 90.69 103 GLY A N 1
ATOM 801 C CA . GLY A 1 103 ? 0.163 12.893 0.726 1.00 90.69 103 GLY A CA 1
ATOM 802 C C . GLY A 1 103 ? -1.251 12.898 0.160 1.00 90.69 103 GLY A C 1
ATOM 803 O O . GLY A 1 103 ? -1.992 13.875 0.298 1.00 90.69 103 GLY A O 1
ATOM 804 N N . SER A 1 104 ? -1.620 11.812 -0.511 1.00 92.69 104 SER A N 1
ATOM 805 C CA . SER A 1 104 ? -2.983 11.647 -1.007 1.00 92.69 104 SER A CA 1
ATOM 806 C C . SER A 1 104 ? -3.953 11.378 0.149 1.00 92.69 104 SER A C 1
ATOM 808 O O . SER A 1 104 ? -3.555 10.989 1.249 1.00 92.69 104 SER A O 1
ATOM 810 N N . ARG A 1 105 ? -5.258 11.552 -0.100 1.00 92.38 105 ARG A N 1
ATOM 811 C CA . ARG A 1 105 ? -6.307 11.188 0.873 1.00 92.38 105 ARG A CA 1
ATOM 812 C C . ARG A 1 105 ? -6.201 9.721 1.293 1.00 92.38 105 ARG A C 1
ATOM 814 O O . ARG A 1 105 ? -6.462 9.388 2.443 1.00 92.38 105 ARG A O 1
ATOM 821 N N . GLU A 1 106 ? -5.785 8.871 0.361 1.00 92.12 106 GLU A N 1
ATOM 822 C CA . GLU A 1 106 ? -5.585 7.448 0.591 1.00 92.12 106 GLU A CA 1
ATOM 823 C C . GLU A 1 106 ? -4.366 7.167 1.478 1.00 92.12 106 GLU A C 1
ATOM 825 O O . GLU A 1 106 ? -4.490 6.394 2.421 1.00 92.12 106 GLU A O 1
ATOM 830 N N . ASP A 1 107 ? -3.221 7.820 1.242 1.00 94.75 107 ASP A N 1
ATOM 831 C CA . ASP A 1 107 ? -2.012 7.647 2.072 1.00 94.75 107 ASP A CA 1
ATOM 832 C C . ASP A 1 107 ? -2.306 7.984 3.538 1.00 94.75 107 ASP A C 1
ATOM 834 O O . ASP A 1 107 ? -1.987 7.228 4.455 1.00 94.75 107 ASP A O 1
ATOM 838 N N . LYS A 1 108 ? -3.014 9.100 3.746 1.00 94.88 108 LYS A N 1
ATOM 839 C CA . LYS A 1 108 ? -3.454 9.566 5.064 1.00 94.88 108 LYS A CA 1
ATOM 840 C C . LYS A 1 108 ? -4.383 8.558 5.742 1.00 94.88 108 LYS A C 1
ATOM 842 O O . LYS A 1 108 ? -4.203 8.241 6.918 1.00 94.88 108 LYS A O 1
ATOM 847 N N . LEU A 1 109 ? -5.361 8.036 5.000 1.00 95.00 109 LEU A N 1
ATOM 848 C CA . LEU A 1 109 ? -6.305 7.041 5.509 1.00 95.00 109 LEU A CA 1
ATOM 849 C C . LEU A 1 109 ? -5.605 5.722 5.861 1.00 95.00 109 LEU A C 1
ATOM 851 O O . LEU A 1 109 ? -5.877 5.144 6.912 1.00 95.00 10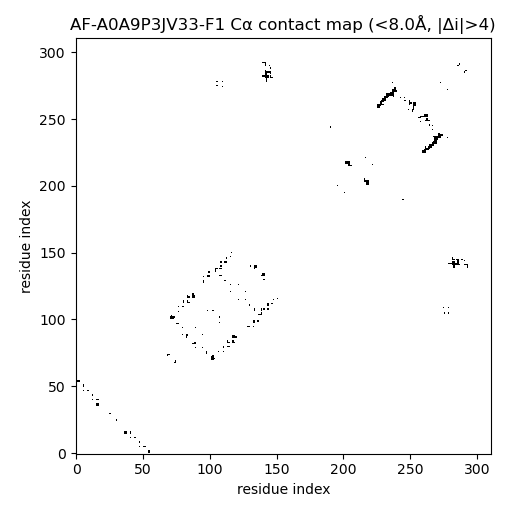9 LEU A O 1
ATOM 855 N N . ARG A 1 110 ? -4.674 5.266 5.019 1.00 94.69 110 ARG A N 1
ATOM 856 C CA . ARG A 1 110 ? -3.889 4.045 5.243 1.00 94.69 110 ARG A CA 1
ATOM 857 C C . ARG A 1 110 ? -3.011 4.154 6.481 1.00 94.69 110 ARG A C 1
ATOM 859 O O . ARG A 1 110 ? -3.073 3.261 7.323 1.00 94.69 110 ARG A O 1
ATOM 866 N N . LEU A 1 111 ? -2.288 5.262 6.647 1.00 94.38 111 LEU A N 1
ATOM 867 C CA . LEU A 1 111 ? -1.483 5.509 7.844 1.00 94.38 111 LEU A CA 1
ATOM 868 C C . LEU A 1 111 ? -2.342 5.483 9.117 1.00 94.38 111 LEU A C 1
ATOM 870 O O . LEU A 1 111 ? -1.958 4.872 10.111 1.00 94.38 111 LEU A O 1
ATOM 874 N N . ALA A 1 112 ? -3.535 6.084 9.082 1.00 93.88 112 ALA A N 1
ATOM 875 C CA . ALA A 1 112 ? -4.454 6.068 10.218 1.00 93.88 112 ALA A CA 1
ATOM 876 C C . ALA A 1 112 ? -4.994 4.664 10.543 1.00 93.88 112 ALA A C 1
ATOM 878 O O . ALA A 1 112 ? -5.136 4.316 11.717 1.00 93.88 112 ALA A O 1
ATOM 879 N N . ILE A 1 113 ? -5.273 3.844 9.524 1.00 93.44 113 ILE A N 1
ATOM 880 C CA . ILE A 1 113 ? -5.661 2.439 9.710 1.00 93.44 113 ILE A CA 1
ATOM 881 C C . ILE A 1 113 ? -4.504 1.648 10.331 1.00 93.44 113 ILE A C 1
ATOM 883 O O . ILE A 1 113 ? -4.728 0.917 11.294 1.00 93.44 113 ILE A O 1
ATOM 887 N N . ILE A 1 114 ? -3.276 1.821 9.832 1.00 92.38 114 ILE A N 1
ATOM 888 C CA . ILE A 1 114 ? -2.078 1.161 10.373 1.00 92.38 114 ILE A CA 1
ATOM 889 C C . ILE A 1 114 ? -1.859 1.569 11.829 1.00 92.38 114 ILE A C 1
ATOM 891 O O . ILE A 1 114 ? -1.697 0.697 12.674 1.00 92.38 114 ILE A O 1
ATOM 895 N N . TYR A 1 115 ? -1.946 2.862 12.147 1.00 91.62 115 TYR A N 1
ATOM 896 C CA . TYR A 1 115 ? -1.872 3.363 13.520 1.00 91.62 115 TYR A CA 1
ATOM 897 C C . TYR A 1 115 ? -2.899 2.681 14.432 1.00 91.62 115 TYR A C 1
ATOM 899 O O . TYR A 1 115 ? -2.553 2.145 15.485 1.00 91.62 115 TYR A O 1
ATOM 907 N N . LEU A 1 116 ? -4.165 2.633 14.006 1.00 89.75 116 LEU A N 1
ATOM 908 C CA . LEU A 1 116 ? -5.223 2.012 14.794 1.00 89.75 116 LEU A CA 1
ATOM 909 C C . LEU A 1 116 ? -5.006 0.504 14.970 1.00 89.75 116 LEU A C 1
ATOM 911 O O . LEU A 1 116 ? -5.341 -0.020 16.027 1.00 89.75 116 LEU A O 1
ATOM 915 N N . MET A 1 117 ? -4.473 -0.198 13.973 1.00 86.75 117 MET A N 1
ATOM 916 C CA . MET A 1 117 ? -4.235 -1.641 14.051 1.00 86.75 117 MET A CA 1
ATOM 917 C C . MET A 1 117 ? -2.969 -2.001 14.836 1.00 86.75 117 MET A C 1
ATOM 919 O O . MET A 1 117 ? -2.971 -3.012 15.529 1.00 86.75 117 MET A O 1
ATOM 923 N N . ALA A 1 118 ? -1.917 -1.185 14.748 1.00 86.69 118 ALA A N 1
ATOM 924 C CA . ALA A 1 118 ? -0.630 -1.438 15.391 1.00 86.69 118 ALA A CA 1
ATOM 925 C C . ALA A 1 118 ? -0.604 -1.036 16.874 1.00 86.69 118 ALA A C 1
ATOM 927 O O . ALA A 1 118 ? 0.132 -1.624 17.660 1.00 86.69 118 ALA A O 1
ATOM 928 N N . THR A 1 119 ? -1.394 -0.037 17.281 1.00 82.94 119 THR A N 1
ATOM 929 C CA . THR A 1 119 ? -1.421 0.425 18.675 1.00 82.94 119 THR A CA 1
ATOM 930 C C . THR A 1 119 ? -2.508 -0.293 19.469 1.00 82.94 119 THR A C 1
ATOM 932 O O . THR A 1 119 ? -3.687 -0.002 19.290 1.00 82.94 119 THR A O 1
ATOM 935 N N . ASP A 1 120 ? -2.152 -1.176 20.404 1.00 74.62 120 ASP A N 1
ATOM 936 C CA . ASP A 1 120 ? -3.128 -1.965 21.179 1.00 74.62 120 ASP A CA 1
ATOM 937 C C . ASP A 1 120 ? -4.100 -1.106 22.006 1.00 74.62 120 ASP A C 1
ATOM 939 O O . ASP A 1 120 ? -5.303 -1.367 22.009 1.00 74.62 120 ASP A O 1
ATOM 943 N N . ASN A 1 121 ? -3.612 -0.031 22.635 1.00 71.00 121 ASN A N 1
ATOM 944 C CA . ASN A 1 121 ? -4.401 0.814 23.537 1.00 71.00 121 ASN A CA 1
ATOM 945 C C . ASN A 1 121 ? -4.320 2.307 23.171 1.00 71.00 121 ASN A C 1
ATOM 947 O O . ASN A 1 121 ? -3.876 3.134 23.966 1.00 71.00 121 ASN A O 1
ATOM 951 N N . ALA A 1 122 ? -4.720 2.656 21.945 1.00 77.56 122 ALA A N 1
ATOM 952 C CA . ALA A 1 122 ? -4.861 4.057 21.551 1.00 77.56 122 ALA A CA 1
ATOM 953 C C . ALA A 1 122 ? -5.959 4.722 22.397 1.00 77.56 122 ALA A C 1
ATOM 955 O O . ALA A 1 122 ? -7.076 4.201 22.482 1.00 77.56 122 ALA A O 1
ATOM 956 N N . SER A 1 123 ? -5.659 5.862 23.028 1.00 84.25 123 SER A N 1
ATOM 957 C CA . SER A 1 123 ? -6.654 6.552 23.851 1.00 84.25 123 SER A CA 1
ATOM 958 C C . SER A 1 123 ? -7.803 7.096 22.988 1.00 84.25 123 SER A C 1
ATOM 960 O O . SER A 1 123 ? -7.649 7.342 21.790 1.00 84.25 123 SER A O 1
ATOM 962 N N . ALA A 1 124 ? -8.981 7.301 23.583 1.00 85.19 124 ALA A N 1
ATOM 963 C CA . ALA A 1 124 ? -10.137 7.822 22.847 1.00 85.19 124 ALA A CA 1
ATOM 964 C C . ALA A 1 124 ? -9.856 9.204 22.228 1.00 85.19 124 ALA A C 1
ATOM 966 O O . ALA A 1 124 ? -10.167 9.424 21.058 1.00 85.19 124 ALA A O 1
ATOM 967 N N . GLY A 1 125 ? -9.187 10.088 22.981 1.00 88.19 125 GLY A N 1
ATOM 968 C CA . GLY A 1 125 ? -8.741 11.389 22.476 1.00 88.19 125 GLY A CA 1
ATOM 969 C C . GLY A 1 125 ? -7.679 11.261 21.384 1.00 88.19 125 GLY A C 1
ATOM 970 O O . GLY A 1 125 ? -7.593 12.103 20.486 1.00 88.19 125 GLY A O 1
ATOM 971 N N . ASP A 1 126 ? -6.903 10.173 21.398 1.00 87.88 126 ASP A N 1
ATOM 972 C CA . ASP A 1 126 ? -5.906 9.940 20.367 1.00 87.88 126 ASP A CA 1
ATOM 973 C C . ASP A 1 126 ? -6.513 9.655 19.007 1.00 87.88 126 ASP A C 1
ATOM 975 O O . ASP A 1 126 ? -6.108 10.266 18.013 1.00 87.88 126 ASP A O 1
ATOM 979 N N . VAL A 1 127 ? -7.497 8.762 19.000 1.00 88.81 127 VAL A N 1
ATOM 980 C CA . VAL A 1 127 ? -8.259 8.387 17.812 1.00 88.81 127 VAL A CA 1
ATOM 981 C C . VAL A 1 127 ? -9.082 9.572 17.306 1.00 88.81 127 VAL A C 1
ATOM 983 O O . VAL A 1 127 ? -9.109 9.822 16.103 1.00 88.81 127 VAL A O 1
ATOM 986 N N . GLU A 1 128 ? -9.702 10.341 18.203 1.00 92.00 128 GLU A N 1
ATOM 987 C CA . GLU A 1 128 ? -10.492 11.519 17.830 1.00 92.00 128 GLU A CA 1
ATOM 988 C C . GLU A 1 128 ? -9.644 12.601 17.146 1.00 92.00 128 GLU A C 1
ATOM 990 O O . GLU A 1 128 ? -10.067 13.156 16.134 1.00 92.00 128 GLU A O 1
ATOM 995 N N . ALA A 1 129 ? -8.422 12.857 17.623 1.00 92.50 129 ALA A N 1
ATOM 996 C CA . ALA A 1 129 ? -7.534 13.830 16.983 1.00 92.50 129 ALA A CA 1
ATOM 997 C C . ALA A 1 129 ? -7.094 13.398 15.574 1.00 92.50 129 ALA A C 1
ATOM 999 O O . ALA A 1 129 ? -6.987 14.238 14.680 1.00 92.50 129 ALA A O 1
ATOM 1000 N N . VAL A 1 130 ? -6.849 12.098 15.366 1.00 92.12 130 VAL A N 1
ATOM 1001 C CA . VAL A 1 130 ? -6.531 11.547 14.038 1.00 92.12 130 VAL A CA 1
ATOM 1002 C C . VAL A 1 130 ? -7.737 11.686 13.112 1.00 92.12 130 VAL A C 1
ATOM 1004 O O . VAL A 1 130 ? -7.595 12.161 11.989 1.00 92.12 130 VAL A O 1
ATOM 1007 N N . GLU A 1 131 ? -8.940 11.355 13.587 1.00 92.38 131 GLU A N 1
ATOM 1008 C CA . GLU A 1 131 ? -10.172 11.556 12.820 1.00 92.38 131 GLU A CA 1
ATOM 1009 C C . GLU A 1 131 ? -10.410 13.027 12.474 1.00 92.38 131 GLU A C 1
ATOM 1011 O O . GLU A 1 131 ? -10.792 13.333 11.347 1.00 92.38 131 GLU A O 1
ATOM 1016 N N . ALA A 1 132 ? -10.180 13.942 13.417 1.00 92.62 132 ALA A N 1
ATOM 1017 C CA . ALA A 1 132 ? -10.316 15.375 13.187 1.00 92.62 132 ALA A CA 1
ATOM 1018 C C . ALA A 1 132 ? -9.344 15.861 12.101 1.00 92.62 132 ALA A C 1
ATOM 1020 O O . ALA A 1 132 ? -9.773 16.536 11.166 1.00 92.62 132 ALA A O 1
ATOM 1021 N N . ALA A 1 133 ? -8.074 15.445 12.166 1.00 93.19 133 ALA A N 1
ATOM 1022 C CA . ALA A 1 133 ? -7.078 15.771 11.147 1.00 93.19 133 ALA A CA 1
ATOM 1023 C C . ALA A 1 133 ? -7.459 15.209 9.766 1.00 93.19 133 ALA A C 1
ATOM 1025 O O . ALA A 1 133 ? -7.294 15.885 8.757 1.00 93.19 133 ALA A O 1
ATOM 1026 N N . LEU A 1 134 ? -8.019 13.999 9.697 1.00 93.06 134 LEU A N 1
ATOM 1027 C CA . LEU A 1 134 ? -8.488 13.413 8.438 1.00 93.06 134 LEU A CA 1
ATOM 1028 C C . LEU A 1 134 ? -9.725 14.128 7.872 1.00 93.06 134 LEU A C 1
ATOM 1030 O O . LEU A 1 134 ? -9.795 14.359 6.663 1.00 93.06 134 LEU A O 1
ATOM 1034 N N . ARG A 1 135 ? -10.683 14.516 8.728 1.00 91.12 135 ARG A N 1
ATOM 1035 C CA . ARG A 1 135 ? -11.874 15.285 8.316 1.00 91.12 135 ARG A CA 1
ATOM 1036 C C . ARG A 1 135 ? -11.492 16.646 7.751 1.00 91.12 135 ARG A C 1
ATOM 1038 O O . ARG A 1 135 ? -12.028 17.034 6.720 1.00 91.12 135 ARG A O 1
ATOM 1045 N N . GLU A 1 136 ? -10.544 17.332 8.387 1.00 91.12 136 GLU A N 1
ATOM 1046 C CA . GLU A 1 136 ? -10.008 18.618 7.920 1.00 91.12 136 GLU A CA 1
ATOM 1047 C C . GLU A 1 136 ? -9.429 18.513 6.498 1.00 91.12 136 GLU A C 1
ATOM 1049 O O . GLU A 1 136 ? -9.527 19.441 5.702 1.00 91.12 136 GLU A O 1
ATOM 1054 N N . GLN A 1 137 ? -8.888 17.347 6.143 1.00 91.62 137 GLN A N 1
ATOM 1055 C CA . GLN A 1 137 ? -8.305 17.066 4.829 1.00 91.62 137 GLN A CA 1
ATOM 1056 C C . GLN A 1 137 ? -9.317 16.488 3.820 1.00 91.62 137 GLN A C 1
ATOM 1058 O O . GLN A 1 137 ? -8.936 16.097 2.713 1.00 91.62 137 GLN A O 1
ATOM 1063 N N . GLY A 1 138 ? -10.603 16.412 4.186 1.00 89.38 138 GLY A N 1
ATOM 1064 C CA . GLY A 1 138 ? -11.675 15.902 3.329 1.00 89.38 138 GLY A CA 1
ATOM 1065 C C . GLY A 1 138 ? -11.585 14.399 3.042 1.00 89.38 138 GLY A C 1
ATOM 1066 O O . GLY A 1 138 ? -11.976 13.956 1.960 1.00 89.38 138 GLY A O 1
ATOM 1067 N N . VAL A 1 139 ? -11.026 13.615 3.969 1.00 92.25 139 VAL A N 1
ATOM 1068 C CA . VAL A 1 139 ? -10.919 12.152 3.850 1.00 92.25 139 VAL A CA 1
ATOM 1069 C C . VAL A 1 139 ? -12.204 11.482 4.356 1.00 92.25 139 VAL A C 1
ATOM 1071 O O . VAL A 1 139 ? -12.695 11.810 5.436 1.00 92.25 139 VAL A O 1
ATOM 1074 N N . ASP A 1 140 ? -12.740 10.521 3.593 1.00 91.00 140 ASP A N 1
ATOM 1075 C CA . ASP A 1 140 ? -13.872 9.683 4.019 1.00 91.00 140 ASP A CA 1
ATOM 1076 C C . ASP A 1 140 ? -13.435 8.740 5.153 1.00 91.00 140 ASP A C 1
ATOM 1078 O O . ASP A 1 140 ? -12.453 8.008 5.025 1.00 91.00 140 ASP A O 1
ATOM 1082 N N . LEU A 1 141 ? -14.168 8.745 6.270 1.00 93.69 141 LEU A N 1
ATOM 1083 C CA . LEU A 1 141 ? -13.853 7.914 7.435 1.00 93.69 141 LEU A CA 1
ATOM 1084 C C . LEU A 1 141 ? -14.613 6.586 7.454 1.00 93.69 141 LEU A C 1
ATOM 1086 O O . LEU A 1 141 ? -14.535 5.873 8.455 1.00 93.69 141 LEU A O 1
ATOM 1090 N N . ALA A 1 142 ? -15.337 6.229 6.391 1.00 94.38 142 ALA A N 1
ATOM 1091 C CA . ALA A 1 142 ? -16.094 4.981 6.333 1.00 94.38 142 ALA A CA 1
ATOM 1092 C C . ALA A 1 142 ? -15.226 3.749 6.652 1.00 94.38 142 ALA A C 1
ATOM 1094 O O . ALA A 1 142 ? -15.592 2.947 7.515 1.00 94.38 142 ALA A O 1
ATOM 1095 N N . ALA A 1 143 ? -14.044 3.636 6.034 1.00 94.38 143 ALA A N 1
ATOM 1096 C CA . ALA A 1 143 ? -13.109 2.544 6.315 1.00 94.38 143 ALA A CA 1
ATOM 1097 C C . ALA A 1 143 ? -12.648 2.543 7.778 1.00 94.38 143 ALA A C 1
ATOM 1099 O O . ALA A 1 143 ? -12.645 1.502 8.434 1.00 94.38 143 ALA A O 1
ATOM 1100 N N . LEU A 1 144 ? -12.303 3.714 8.318 1.00 93.19 144 LEU A N 1
ATOM 1101 C CA . LEU A 1 144 ? -11.838 3.833 9.698 1.00 93.19 144 LEU A CA 1
ATOM 1102 C C . LEU A 1 144 ? -12.945 3.466 10.697 1.00 93.19 144 LEU A C 1
ATOM 1104 O O . LEU A 1 144 ? -12.681 2.792 11.690 1.00 93.19 144 LEU A O 1
ATOM 1108 N N . HIS A 1 145 ? -14.197 3.838 10.410 1.00 92.56 145 HIS A N 1
ATOM 1109 C CA . HIS A 1 145 ? -15.355 3.433 11.202 1.00 92.56 145 HIS A CA 1
ATOM 1110 C C . HIS A 1 145 ? -15.489 1.907 11.255 1.00 92.56 145 HIS A C 1
ATOM 1112 O O . HIS A 1 145 ? -15.635 1.347 12.341 1.00 92.56 145 HIS A O 1
ATOM 1118 N N . TYR A 1 146 ? -15.386 1.230 10.107 1.00 94.50 146 TYR A N 1
ATOM 1119 C CA . TYR A 1 146 ? -15.425 -0.230 10.053 1.00 94.50 146 TYR A CA 1
ATOM 1120 C C . TYR A 1 146 ? -14.302 -0.864 10.884 1.00 94.50 146 TYR A C 1
ATOM 1122 O O . TYR A 1 146 ? -14.571 -1.702 11.746 1.00 94.50 146 TYR A O 1
ATOM 1130 N N . ILE A 1 147 ? -13.058 -0.412 10.697 1.00 92.56 147 ILE A N 1
ATOM 1131 C CA . ILE A 1 147 ? -11.900 -0.943 11.428 1.00 92.56 147 ILE A CA 1
ATOM 1132 C C . ILE A 1 147 ? -12.037 -0.732 12.939 1.00 92.56 147 ILE A C 1
ATOM 1134 O O . ILE A 1 147 ? -11.725 -1.640 13.707 1.00 92.56 147 ILE A O 1
ATOM 1138 N N . LYS A 1 148 ? -12.574 0.408 13.397 1.00 90.31 148 LYS A N 1
ATOM 1139 C CA . LYS A 1 148 ? -12.863 0.628 14.826 1.00 90.31 148 LYS A CA 1
ATOM 1140 C C . LYS A 1 148 ? -13.828 -0.418 15.384 1.00 90.31 148 LYS A C 1
ATOM 1142 O O . LYS A 1 148 ? -13.604 -0.906 16.490 1.00 90.31 148 LYS A O 1
ATOM 1147 N N . GLN A 1 149 ? -14.880 -0.771 14.643 1.00 89.06 149 GLN A N 1
ATOM 1148 C CA . GLN A 1 149 ? -15.827 -1.801 15.079 1.00 89.06 149 GLN A CA 1
ATOM 1149 C C . GLN A 1 149 ? -15.172 -3.183 15.112 1.00 89.06 149 GLN A C 1
ATOM 1151 O O . GLN A 1 149 ? -15.261 -3.873 16.126 1.00 89.06 149 GLN A O 1
ATOM 1156 N N . VAL A 1 150 ? -14.449 -3.556 14.052 1.00 88.12 150 VAL A N 1
ATOM 1157 C CA . VAL A 1 150 ? -13.733 -4.840 13.980 1.00 88.12 150 VAL A CA 1
ATOM 1158 C C . VAL A 1 150 ? -12.714 -4.966 15.106 1.00 88.12 150 VAL A C 1
ATOM 1160 O O . VAL A 1 150 ? -12.668 -5.993 15.775 1.00 88.12 150 VAL A O 1
ATOM 1163 N N . LYS A 1 151 ? -11.939 -3.914 15.386 1.00 85.81 151 LYS A N 1
ATOM 1164 C CA . LYS A 1 151 ? -10.963 -3.922 16.477 1.00 85.81 151 LYS A CA 1
ATOM 1165 C C . LYS A 1 151 ? -11.631 -4.152 17.832 1.00 85.81 151 LYS A C 1
ATOM 1167 O O . LYS A 1 151 ? -11.165 -4.992 18.593 1.00 85.81 151 LYS A O 1
ATOM 1172 N N . ARG A 1 152 ? -12.748 -3.469 18.115 1.00 83.44 152 ARG A N 1
ATOM 1173 C CA . ARG A 1 152 ? -13.520 -3.669 19.356 1.00 83.44 152 ARG A CA 1
ATOM 1174 C C . ARG A 1 152 ? -14.001 -5.111 19.490 1.00 83.44 152 ARG A C 1
ATOM 1176 O O . ARG A 1 152 ? -13.810 -5.716 20.539 1.00 83.44 152 ARG A O 1
ATOM 1183 N N . VAL A 1 153 ? -14.581 -5.654 18.421 1.00 84.31 153 VAL A N 1
ATOM 1184 C CA . VAL A 1 153 ? -15.079 -7.033 18.372 1.00 84.31 153 VAL A CA 1
ATOM 1185 C C . VAL A 1 153 ? -13.939 -8.036 18.575 1.00 84.31 153 VAL A C 1
ATOM 1187 O O . VAL A 1 153 ? -14.060 -8.939 19.400 1.00 84.31 153 VAL A O 1
ATOM 1190 N N . ASN A 1 154 ? -12.800 -7.846 17.907 1.00 81.56 154 ASN A N 1
ATOM 1191 C CA . ASN A 1 154 ? -11.626 -8.709 18.046 1.00 81.56 154 ASN A CA 1
ATOM 1192 C C . ASN A 1 154 ? -11.037 -8.667 19.461 1.00 81.56 154 ASN A C 1
ATOM 1194 O O . ASN A 1 154 ? -10.692 -9.714 20.004 1.00 81.56 154 ASN A O 1
ATOM 1198 N N . SER A 1 155 ? -10.969 -7.490 20.090 1.00 75.25 155 SER A N 1
ATOM 1199 C CA . SER A 1 155 ? -10.564 -7.374 21.495 1.00 75.25 155 SER A CA 1
ATOM 1200 C C . SER A 1 155 ? -11.521 -8.127 22.425 1.00 75.25 155 SER A C 1
ATOM 1202 O O . SER A 1 155 ? -11.068 -8.793 23.353 1.00 75.25 155 SER A O 1
ATOM 1204 N N . SER A 1 156 ? -12.833 -8.086 22.161 1.00 71.50 156 SER A N 1
ATOM 1205 C CA . SER A 1 156 ? -13.819 -8.867 22.919 1.00 71.50 156 SER A CA 1
ATOM 1206 C C . SER A 1 156 ? -13.640 -10.377 22.726 1.00 71.50 156 SER A C 1
ATOM 1208 O O . SER A 1 156 ? -13.666 -11.115 23.708 1.00 71.50 156 SER A O 1
ATOM 1210 N N . PHE A 1 157 ? -13.390 -10.847 21.500 1.00 66.75 157 PHE A N 1
ATOM 1211 C CA . PHE A 1 157 ? -13.110 -12.263 21.234 1.00 66.75 157 PHE A CA 1
ATOM 1212 C C . PHE A 1 157 ? -11.820 -12.746 21.907 1.00 66.75 157 PHE A C 1
ATOM 1214 O O . PHE A 1 157 ? -11.809 -13.823 22.502 1.00 66.75 157 PHE A O 1
ATOM 1221 N N . ALA A 1 158 ? -10.753 -11.945 21.869 1.00 64.94 158 ALA A N 1
ATOM 1222 C CA . ALA A 1 158 ? -9.495 -12.268 22.537 1.00 64.94 158 ALA A CA 1
ATOM 1223 C C . ALA A 1 158 ? -9.660 -12.364 24.066 1.00 64.94 158 ALA A C 1
ATOM 1225 O O . ALA A 1 158 ? -9.113 -13.276 24.685 1.00 64.94 158 ALA A O 1
ATOM 1226 N N . ALA A 1 159 ? -10.456 -11.476 24.673 1.00 60.75 159 ALA A N 1
ATOM 1227 C CA . ALA A 1 159 ? -10.757 -11.518 26.104 1.00 60.75 159 ALA A CA 1
ATOM 1228 C C . ALA A 1 159 ? -11.560 -12.771 26.505 1.00 60.75 159 ALA A C 1
ATOM 1230 O O . ALA A 1 159 ? -11.266 -13.388 27.527 1.00 60.75 159 ALA A O 1
ATOM 1231 N N . VAL A 1 160 ? -12.531 -13.189 25.683 1.00 58.25 160 VAL A N 1
ATOM 1232 C CA . VAL A 1 160 ? -13.315 -14.418 25.912 1.00 58.25 160 VAL A CA 1
ATOM 1233 C C . VAL A 1 160 ? -12.446 -15.672 25.768 1.00 58.25 160 VAL A C 1
ATOM 1235 O O . VAL A 1 160 ? -12.542 -16.578 26.592 1.00 58.25 160 VAL A O 1
ATOM 1238 N N . ALA A 1 161 ? -11.554 -15.714 24.774 1.00 56.78 161 ALA A N 1
ATOM 1239 C CA . ALA A 1 161 ? -10.611 -16.819 24.598 1.00 56.78 161 ALA A CA 1
ATOM 1240 C C . ALA A 1 161 ? -9.620 -16.941 25.772 1.00 56.78 161 ALA A C 1
ATOM 1242 O O . ALA A 1 161 ? -9.283 -18.052 26.173 1.00 56.78 161 ALA A O 1
ATOM 1243 N N . ALA A 1 162 ? -9.191 -15.816 26.354 1.00 54.22 162 ALA A N 1
ATOM 1244 C CA . ALA A 1 162 ? -8.336 -15.802 27.541 1.00 54.22 162 ALA A CA 1
ATOM 1245 C C . ALA A 1 162 ? -9.077 -16.227 28.826 1.00 54.22 162 ALA A C 1
ATOM 1247 O O . ALA A 1 162 ? -8.474 -16.846 29.697 1.00 54.22 162 ALA A O 1
ATOM 1248 N N . ALA A 1 163 ? -10.377 -15.931 28.940 1.00 49.00 163 ALA A N 1
ATOM 1249 C CA . ALA A 1 163 ? -11.203 -16.307 30.092 1.00 49.00 163 ALA A CA 1
ATOM 1250 C C . ALA A 1 163 ? -11.669 -17.779 30.073 1.00 49.00 163 ALA A C 1
ATOM 1252 O O . ALA A 1 163 ? -12.022 -18.320 31.116 1.00 49.00 163 ALA A O 1
ATOM 1253 N N . GLY A 1 164 ? -11.668 -18.432 28.904 1.00 45.09 164 GLY A N 1
ATOM 1254 C CA . GLY A 1 164 ? -12.061 -19.838 28.728 1.00 45.09 164 GLY A CA 1
ATOM 1255 C C . GLY A 1 164 ? -10.953 -20.873 28.975 1.00 45.09 164 GLY A C 1
ATOM 1256 O O . GLY A 1 164 ? -11.151 -22.047 28.666 1.00 45.09 164 GLY A O 1
ATOM 1257 N N . GLY A 1 165 ? -9.785 -20.465 29.482 1.00 40.00 165 GLY A N 1
ATOM 1258 C CA . GLY A 1 165 ? -8.681 -21.374 29.794 1.00 40.00 165 GLY A CA 1
ATOM 1259 C C . GLY A 1 165 ? -8.939 -22.156 31.082 1.00 40.00 165 GLY A C 1
ATOM 1260 O O . GLY A 1 165 ? -8.751 -21.619 32.169 1.00 40.00 165 GLY A O 1
ATOM 1261 N N . GLY A 1 166 ? -9.367 -23.415 30.955 1.00 31.81 166 GLY A N 1
ATOM 1262 C CA . GLY A 1 166 ? -9.435 -24.363 32.067 1.00 31.81 166 GLY A CA 1
ATOM 1263 C C . GLY A 1 166 ? -8.062 -24.619 32.701 1.00 31.81 166 GLY A C 1
ATOM 1264 O O . GLY A 1 166 ? -7.033 -24.548 32.027 1.00 31.81 166 GLY A O 1
ATOM 1265 N N . GLU A 1 167 ? -8.072 -24.901 34.005 1.00 28.33 167 GLU A N 1
ATOM 1266 C CA . GLU A 1 167 ? -6.936 -25.413 34.775 1.00 28.33 167 GLU A CA 1
ATOM 1267 C C . GLU A 1 167 ? -6.282 -26.605 34.065 1.00 28.33 167 GLU A C 1
ATOM 1269 O O . GLU A 1 167 ? -6.928 -27.631 33.867 1.00 28.33 167 GLU A O 1
ATOM 1274 N N . GLU A 1 168 ? -4.988 -26.504 33.753 1.00 33.41 168 GLU A N 1
ATOM 1275 C CA . GLU A 1 168 ? -4.142 -27.683 33.572 1.00 33.41 168 GLU A CA 1
ATOM 1276 C C . GLU A 1 168 ? -2.828 -27.532 34.343 1.00 33.41 168 GLU A C 1
ATOM 1278 O O . GLU A 1 168 ? -1.961 -26.694 34.081 1.00 33.41 168 GLU A O 1
ATOM 1283 N N . GLU A 1 169 ? -2.756 -28.400 35.340 1.00 24.05 169 GLU A N 1
ATOM 1284 C CA . GLU A 1 169 ? -1.634 -28.810 36.153 1.00 24.05 169 GLU A CA 1
ATOM 1285 C C . GLU A 1 169 ? -0.524 -29.453 35.295 1.00 24.05 169 GLU A C 1
ATOM 1287 O O . GLU A 1 169 ? -0.785 -30.280 34.426 1.00 24.05 169 GLU A O 1
ATOM 1292 N N . GLY A 1 170 ? 0.739 -29.117 35.591 1.00 24.66 170 GLY A N 1
ATOM 1293 C CA . GLY A 1 170 ? 1.897 -29.952 35.240 1.00 24.66 170 GLY A CA 1
ATOM 1294 C C . GLY A 1 170 ? 2.766 -29.477 34.070 1.00 24.66 170 GLY A C 1
ATOM 1295 O O . GLY A 1 170 ? 2.625 -29.931 32.939 1.00 24.66 170 GLY A O 1
ATOM 1296 N N . GLY A 1 171 ? 3.775 -28.642 34.354 1.00 23.78 171 GLY A N 1
ATOM 1297 C CA . GLY A 1 171 ? 4.810 -28.331 33.356 1.00 23.78 171 GLY A CA 1
ATOM 1298 C C . GLY A 1 171 ? 5.783 -27.204 33.692 1.00 23.78 171 GLY A C 1
ATOM 1299 O O . GLY A 1 171 ? 6.091 -26.381 32.838 1.00 23.78 171 GLY A O 1
ATOM 1300 N N . ARG A 1 172 ? 6.258 -27.153 34.938 1.00 26.53 172 ARG A N 1
ATOM 1301 C CA . ARG A 1 172 ? 7.301 -26.248 35.447 1.00 26.53 172 ARG A CA 1
ATOM 1302 C C . ARG A 1 172 ? 8.541 -26.203 34.536 1.00 26.53 172 ARG A C 1
ATOM 1304 O O . ARG A 1 172 ? 9.353 -27.118 34.577 1.00 26.53 172 ARG A O 1
ATOM 1311 N N . TRP A 1 173 ? 8.747 -25.084 33.841 1.00 25.00 173 TRP A N 1
ATOM 1312 C CA . TRP A 1 173 ? 10.080 -24.569 33.502 1.00 25.00 173 TRP A CA 1
ATOM 1313 C C . TRP A 1 173 ? 10.137 -23.093 33.897 1.00 25.00 173 TRP A C 1
ATOM 1315 O O . TRP A 1 173 ? 9.326 -22.277 33.468 1.00 25.00 173 TRP A O 1
ATOM 1325 N N . GLY A 1 174 ? 11.015 -22.817 34.860 1.00 26.73 174 GLY A N 1
ATOM 1326 C CA . GLY A 1 174 ? 10.941 -21.668 35.752 1.00 26.73 174 GLY A CA 1
ATOM 1327 C C . GLY A 1 174 ? 11.341 -20.337 35.128 1.00 26.73 174 GLY A C 1
ATOM 1328 O O . GLY A 1 174 ? 12.335 -20.223 34.417 1.00 26.73 174 GLY A O 1
ATOM 1329 N N . HIS A 1 175 ? 10.591 -19.314 35.522 1.00 27.45 175 HIS A N 1
ATOM 1330 C CA . HIS A 1 175 ? 11.026 -17.930 35.534 1.00 27.45 175 HIS A CA 1
ATOM 1331 C C . HIS A 1 175 ? 12.014 -17.752 36.702 1.00 27.45 175 HIS A C 1
ATOM 1333 O O . HIS A 1 175 ? 11.617 -17.746 37.865 1.00 27.45 175 HIS A O 1
ATOM 1339 N N . GLY A 1 176 ? 13.306 -17.648 36.398 1.00 26.80 176 GLY A N 1
ATOM 1340 C CA . GLY A 1 176 ? 14.325 -17.118 37.301 1.00 26.80 176 GLY A CA 1
ATOM 1341 C C . GLY A 1 176 ? 14.810 -15.796 36.725 1.00 26.80 176 GLY A C 1
ATOM 1342 O O . GLY A 1 176 ? 15.382 -15.775 35.638 1.00 26.80 176 GLY A O 1
ATOM 1343 N N . GLY A 1 177 ? 14.526 -14.686 37.404 1.00 28.89 177 GLY A N 1
ATOM 1344 C CA . GLY A 1 177 ? 15.044 -13.384 37.005 1.00 28.89 177 GLY A CA 1
ATOM 1345 C C . GLY A 1 177 ? 16.555 -13.318 37.193 1.00 28.89 177 GLY A C 1
ATOM 1346 O O . GLY A 1 177 ? 17.041 -13.698 38.250 1.00 28.89 177 GLY A O 1
ATOM 1347 N N . GLN A 1 178 ? 17.280 -12.776 36.213 1.00 29.95 178 GLN A N 1
ATOM 1348 C CA . GLN A 1 178 ? 18.446 -11.945 36.492 1.00 29.95 178 GLN A CA 1
ATOM 1349 C C . GLN A 1 178 ? 18.823 -11.073 35.291 1.00 29.95 178 GLN A C 1
ATOM 1351 O O . GLN A 1 178 ? 18.847 -11.484 34.136 1.00 29.95 178 GLN A O 1
ATOM 1356 N N . GLN A 1 179 ? 19.100 -9.832 35.650 1.00 35.22 179 GLN A N 1
ATOM 1357 C CA . GLN A 1 179 ? 19.690 -8.731 34.915 1.00 35.22 179 GLN A CA 1
ATOM 1358 C C . GLN A 1 179 ? 21.001 -9.142 34.218 1.00 35.22 179 GLN A C 1
ATOM 1360 O O . GLN A 1 179 ? 21.886 -9.714 34.849 1.00 35.22 179 GLN A O 1
ATOM 1365 N N . GLY A 1 180 ? 21.133 -8.819 32.928 1.00 30.02 180 GLY A N 1
ATOM 1366 C CA . GLY A 1 180 ? 22.378 -8.986 32.174 1.00 30.02 180 GLY A CA 1
ATOM 1367 C C . GLY A 1 180 ? 22.148 -9.181 30.678 1.00 30.02 180 GLY A C 1
ATOM 1368 O O . GLY A 1 180 ? 22.060 -10.309 30.205 1.00 30.02 180 GLY A O 1
ATOM 1369 N N . ARG A 1 181 ? 22.081 -8.094 29.900 1.00 28.22 181 ARG A N 1
ATOM 1370 C CA . ARG A 1 181 ? 22.311 -8.172 28.449 1.00 28.22 181 ARG A CA 1
ATOM 1371 C C . ARG A 1 181 ? 23.401 -7.189 28.064 1.00 28.22 181 ARG A C 1
ATOM 1373 O O . ARG A 1 181 ? 23.173 -5.994 27.906 1.00 28.22 181 ARG A O 1
ATOM 1380 N N . SER A 1 182 ? 24.597 -7.751 27.953 1.00 26.44 182 SER A N 1
ATOM 1381 C CA . SER A 1 182 ? 25.685 -7.236 27.146 1.00 26.44 182 SER A CA 1
ATOM 1382 C C . SER A 1 182 ? 25.240 -7.084 25.689 1.00 26.44 182 SER A C 1
ATOM 1384 O O . SER A 1 182 ? 24.417 -7.840 25.167 1.00 26.44 182 SER A O 1
ATOM 1386 N N . ALA A 1 183 ? 25.804 -6.061 25.058 1.00 32.56 183 ALA A N 1
ATOM 1387 C CA . ALA A 1 183 ? 25.697 -5.769 23.643 1.00 32.56 183 ALA A CA 1
ATOM 1388 C C . ALA A 1 183 ? 26.081 -6.982 22.777 1.00 32.56 183 ALA A C 1
ATOM 1390 O O . ALA A 1 183 ? 27.066 -7.666 23.047 1.00 32.56 183 ALA A O 1
ATOM 1391 N N . GLY A 1 184 ? 25.317 -7.216 21.710 1.00 26.09 184 GLY A N 1
ATOM 1392 C CA . GLY A 1 184 ? 25.579 -8.293 20.762 1.00 26.09 184 GLY A CA 1
ATOM 1393 C C . GLY A 1 184 ? 24.610 -8.277 19.585 1.00 26.09 184 GLY A C 1
ATOM 1394 O O . GLY A 1 184 ? 23.564 -8.907 19.652 1.00 26.09 184 GLY A O 1
ATOM 1395 N N . LEU A 1 185 ? 25.000 -7.537 18.543 1.00 29.14 185 LEU A N 1
ATOM 1396 C CA . LEU A 1 185 ? 24.598 -7.610 17.131 1.00 29.14 185 LEU A CA 1
ATOM 1397 C C . LEU A 1 185 ? 23.095 -7.671 16.787 1.00 29.14 185 LEU A C 1
ATOM 1399 O O . LEU A 1 185 ? 22.388 -8.648 17.030 1.00 29.14 185 LEU A O 1
ATOM 1403 N N . GLY A 1 186 ? 22.652 -6.623 16.086 1.00 29.78 186 GLY A N 1
ATOM 1404 C CA . GLY A 1 186 ? 21.341 -6.525 15.455 1.00 29.78 186 GLY A CA 1
ATOM 1405 C C . GLY A 1 186 ? 21.018 -7.734 14.576 1.00 29.78 186 GLY A C 1
ATOM 1406 O O . GLY A 1 186 ? 21.740 -8.061 13.635 1.00 29.78 186 GLY A O 1
ATOM 1407 N N . ARG A 1 187 ? 19.896 -8.383 14.887 1.00 30.78 187 ARG A N 1
ATOM 1408 C CA . ARG A 1 187 ? 19.225 -9.318 13.982 1.00 30.78 187 ARG A CA 1
ATOM 1409 C C . ARG A 1 187 ? 18.465 -8.479 12.951 1.00 30.78 187 ARG A C 1
ATOM 1411 O O . ARG A 1 187 ? 17.728 -7.588 13.371 1.00 30.78 187 ARG A O 1
ATOM 1418 N N . PRO A 1 188 ? 18.597 -8.728 11.638 1.00 34.16 188 PRO A N 1
ATOM 1419 C CA . PRO A 1 188 ? 17.721 -8.082 10.677 1.00 34.16 188 PRO A CA 1
ATOM 1420 C C . PRO A 1 188 ? 16.287 -8.572 10.898 1.00 34.16 188 PRO A C 1
ATOM 1422 O O . PRO A 1 188 ? 16.049 -9.775 11.050 1.00 34.16 188 PRO A O 1
ATOM 1425 N N . ALA A 1 189 ? 15.362 -7.614 10.929 1.00 36.88 189 ALA A N 1
ATOM 1426 C CA . ALA A 1 189 ? 13.925 -7.823 10.915 1.00 36.88 189 ALA A CA 1
ATOM 1427 C C . ALA A 1 189 ? 13.570 -8.769 9.760 1.00 36.88 189 ALA A C 1
ATOM 1429 O O . ALA A 1 189 ? 13.694 -8.441 8.582 1.00 36.88 189 ALA A O 1
ATOM 1430 N N . GLY A 1 190 ? 13.215 -9.997 10.114 1.00 29.06 190 GLY A N 1
ATOM 1431 C CA . GLY A 1 190 ? 12.825 -11.044 9.191 1.00 29.06 190 GLY A CA 1
ATOM 1432 C C . GLY A 1 190 ? 11.598 -11.713 9.773 1.00 29.06 190 GLY A C 1
ATOM 1433 O O . GLY A 1 190 ? 11.648 -12.187 10.904 1.00 29.06 190 GLY A O 1
ATOM 1434 N N . TRP A 1 191 ? 10.530 -11.745 8.981 1.00 38.38 191 TRP A N 1
ATOM 1435 C CA . TRP A 1 191 ? 9.195 -12.340 9.167 1.00 38.38 191 TRP A CA 1
ATOM 1436 C C . TRP A 1 191 ? 9.114 -13.726 9.848 1.00 38.38 191 TRP A C 1
ATOM 1438 O O . TRP A 1 191 ? 8.016 -14.238 10.034 1.00 38.38 191 TRP A O 1
ATOM 1448 N N . ALA A 1 192 ? 10.224 -14.346 10.264 1.00 32.75 192 ALA A N 1
ATOM 1449 C CA . ALA A 1 192 ? 10.256 -15.517 11.144 1.00 32.75 192 ALA A CA 1
ATOM 1450 C C . ALA A 1 192 ? 9.537 -15.288 12.495 1.00 32.75 192 ALA A C 1
ATOM 1452 O O . ALA A 1 192 ? 9.327 -16.237 13.244 1.00 32.75 192 ALA A O 1
ATOM 1453 N N . GLU A 1 193 ? 9.151 -14.045 12.787 1.00 31.48 193 GLU A N 1
ATOM 1454 C CA . GLU A 1 193 ? 8.290 -13.628 13.899 1.00 31.48 193 GLU A CA 1
ATOM 1455 C C . GLU A 1 193 ? 6.787 -13.585 13.533 1.00 31.48 193 GLU A C 1
ATOM 1457 O O . GLU A 1 193 ? 5.937 -13.644 14.415 1.00 31.48 193 GLU A O 1
ATOM 1462 N N . PHE A 1 194 ? 6.441 -13.555 12.239 1.00 31.92 194 PHE A N 1
ATOM 1463 C CA . PHE A 1 194 ? 5.065 -13.423 11.736 1.00 31.92 194 PHE A CA 1
ATOM 1464 C C . PHE A 1 194 ? 4.364 -14.758 11.451 1.00 31.92 194 PHE A C 1
ATOM 1466 O O . PHE A 1 194 ? 3.166 -14.771 11.196 1.00 31.92 194 PHE A O 1
ATOM 1473 N N . VAL A 1 195 ? 5.064 -15.897 11.524 1.00 38.09 195 VAL A N 1
ATOM 1474 C CA . VAL A 1 195 ? 4.383 -17.170 11.806 1.00 38.09 195 VAL A CA 1
ATOM 1475 C C . VAL A 1 195 ? 4.375 -17.289 13.320 1.00 38.09 195 VAL A C 1
ATOM 1477 O O . VAL A 1 195 ? 5.421 -17.611 13.894 1.00 38.09 195 VAL A O 1
ATOM 1480 N N . PRO A 1 196 ? 3.252 -17.003 13.998 1.00 32.03 196 PRO A N 1
ATOM 1481 C CA . PRO A 1 196 ? 3.226 -17.069 15.439 1.00 32.03 196 PRO A CA 1
ATOM 1482 C C . PRO A 1 196 ? 3.498 -18.527 15.815 1.00 32.03 196 PRO A C 1
ATOM 1484 O O . PRO A 1 196 ? 2.679 -19.409 15.584 1.00 32.03 196 PRO A O 1
ATOM 1487 N N . ARG A 1 197 ? 4.653 -18.788 16.437 1.00 35.81 197 ARG A N 1
ATOM 1488 C CA . ARG A 1 197 ? 4.814 -19.959 17.323 1.00 35.81 197 ARG A CA 1
ATOM 1489 C C . ARG A 1 197 ? 3.968 -19.816 18.594 1.00 35.81 197 ARG A C 1
ATOM 1491 O O . ARG A 1 197 ? 4.023 -20.656 19.486 1.00 35.81 197 ARG A O 1
ATOM 1498 N N . ASP A 1 198 ? 3.230 -18.718 18.674 1.00 38.41 198 ASP A N 1
ATOM 1499 C CA . ASP A 1 198 ? 2.319 -18.365 19.729 1.00 38.41 198 ASP A CA 1
ATOM 1500 C C . ASP A 1 198 ? 1.045 -19.214 19.660 1.00 38.41 198 ASP A C 1
ATOM 1502 O O . ASP A 1 198 ? 0.452 -19.404 18.597 1.00 38.41 198 ASP A O 1
ATOM 1506 N N . ARG A 1 199 ? 0.583 -19.669 20.826 1.00 41.56 199 ARG A N 1
ATOM 1507 C CA . ARG A 1 199 ? -0.638 -20.465 21.029 1.00 41.56 199 ARG A CA 1
ATOM 1508 C C . ARG A 1 199 ? -1.930 -19.728 20.624 1.00 41.56 199 ARG A C 1
ATOM 1510 O O . ARG A 1 199 ? -3.011 -20.280 20.791 1.00 41.56 199 ARG A O 1
ATOM 1517 N N . ARG A 1 200 ? -1.841 -18.497 20.105 1.00 40.12 200 ARG A N 1
ATOM 1518 C CA . ARG A 1 200 ? -2.982 -17.644 19.731 1.00 40.12 200 ARG A CA 1
ATOM 1519 C C . ARG A 1 200 ? -3.692 -18.052 18.436 1.00 40.12 200 ARG A C 1
ATOM 1521 O O . ARG A 1 200 ? -4.849 -17.685 18.268 1.00 40.12 200 ARG A O 1
ATOM 1528 N N . TYR A 1 201 ? -3.049 -18.820 17.552 1.00 46.19 201 TYR A N 1
ATOM 1529 C CA . TYR A 1 201 ? -3.663 -19.290 16.303 1.00 46.19 201 TYR A CA 1
ATOM 1530 C C . TYR A 1 201 ? -3.559 -20.813 16.185 1.00 46.19 201 TYR A C 1
ATOM 1532 O O . TYR A 1 201 ? -2.502 -21.366 15.883 1.00 46.19 201 TYR A O 1
ATOM 1540 N N . SER A 1 202 ? -4.668 -21.510 16.431 1.00 67.44 202 SER A N 1
ATOM 1541 C CA . SER A 1 202 ? -4.777 -22.952 16.221 1.00 67.44 202 SER A CA 1
ATOM 1542 C C . SER A 1 202 ? -5.230 -23.235 14.785 1.00 67.44 202 SER A C 1
ATOM 1544 O O . SER A 1 202 ? -6.395 -23.079 14.430 1.00 67.44 202 SER A O 1
ATOM 1546 N N . PHE A 1 203 ? -4.302 -23.656 13.923 1.00 72.06 203 PHE A N 1
ATOM 1547 C CA . PHE A 1 203 ? -4.669 -24.122 12.584 1.00 72.06 203 PHE A CA 1
ATOM 1548 C C . PHE A 1 203 ? -5.341 -25.495 12.658 1.00 72.06 203 PHE A C 1
ATOM 1550 O O . PHE A 1 203 ? -4.847 -26.411 13.326 1.00 72.06 203 PHE A O 1
ATOM 1557 N N . LEU A 1 204 ? -6.449 -25.642 11.930 1.00 80.31 204 LEU A N 1
ATOM 1558 C CA . LEU A 1 204 ? -7.113 -26.924 11.734 1.00 80.31 204 LEU A CA 1
ATOM 1559 C C . LEU A 1 204 ? -6.265 -27.799 10.807 1.00 80.31 204 LEU A C 1
ATOM 1561 O O . LEU A 1 204 ? -6.018 -27.452 9.652 1.00 80.31 204 LEU A O 1
ATOM 1565 N N . CYS A 1 205 ? -5.830 -28.949 11.309 1.00 75.44 205 CYS A N 1
ATOM 1566 C CA . CYS A 1 205 ? -5.075 -29.911 10.525 1.00 75.44 205 CYS A CA 1
ATOM 1567 C C . CYS A 1 205 ? -6.024 -30.966 9.951 1.00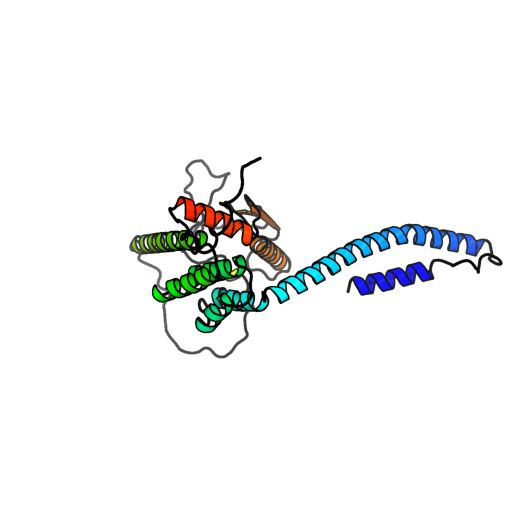 75.44 205 CYS A C 1
ATOM 1569 O O . CYS A 1 205 ? -6.597 -31.759 10.697 1.00 75.44 205 CYS A O 1
ATOM 1571 N N . LEU A 1 206 ? -6.176 -30.981 8.628 1.00 81.12 206 LEU A N 1
ATOM 1572 C CA . LEU A 1 206 ? -6.948 -31.995 7.914 1.00 81.12 206 LEU A CA 1
ATOM 1573 C C . LEU A 1 206 ? -5.994 -32.900 7.129 1.00 81.12 206 LEU A C 1
ATOM 1575 O O . LEU A 1 206 ? -5.044 -32.427 6.498 1.00 81.12 206 LEU A O 1
ATOM 1579 N N . ASP A 1 207 ? -6.225 -34.209 7.190 1.00 81.75 207 ASP A N 1
ATOM 1580 C CA . ASP A 1 207 ? -5.551 -35.192 6.344 1.00 81.75 207 ASP A CA 1
ATOM 1581 C C . ASP A 1 207 ? -6.597 -35.837 5.424 1.00 81.75 207 ASP A C 1
ATOM 1583 O O . ASP A 1 207 ? -7.465 -36.561 5.914 1.00 81.75 207 ASP A O 1
ATOM 1587 N N . PRO A 1 208 ? -6.551 -35.594 4.101 1.00 84.19 208 PRO A N 1
ATOM 1588 C CA . PRO A 1 208 ? -7.522 -36.164 3.170 1.00 84.19 208 PRO A CA 1
ATOM 1589 C C . PRO A 1 208 ? -7.450 -37.696 3.089 1.00 84.19 208 PRO A C 1
ATOM 1591 O O . PRO A 1 208 ? -8.382 -38.317 2.582 1.00 84.19 208 PRO A O 1
ATOM 1594 N N . LYS A 1 209 ? -6.356 -38.312 3.562 1.00 81.50 209 LYS A N 1
ATOM 1595 C CA . LYS A 1 209 ? -6.192 -39.770 3.629 1.00 81.50 209 LYS A CA 1
ATOM 1596 C C . LYS A 1 209 ? -6.641 -40.360 4.965 1.00 81.50 209 LYS A C 1
ATOM 1598 O O . LYS A 1 209 ? -6.720 -41.583 5.073 1.00 81.50 209 LYS A O 1
ATOM 1603 N N . ALA A 1 210 ? -6.911 -39.535 5.978 1.00 79.25 210 ALA A N 1
ATOM 1604 C CA . ALA A 1 210 ? -7.386 -40.030 7.261 1.00 79.25 210 ALA A CA 1
ATOM 1605 C C . ALA A 1 210 ? -8.831 -40.551 7.149 1.00 79.25 210 ALA A C 1
ATOM 1607 O O . ALA A 1 210 ? -9.635 -40.021 6.375 1.00 79.25 210 ALA A O 1
ATOM 1608 N N . PRO A 1 211 ? -9.190 -41.590 7.923 1.00 80.94 211 PRO A N 1
ATOM 1609 C CA . PRO A 1 211 ? -10.555 -42.096 7.956 1.00 80.94 211 PRO A CA 1
ATOM 1610 C C . PRO A 1 211 ? -11.532 -41.013 8.438 1.00 80.94 211 PRO A C 1
ATOM 1612 O O . PRO A 1 211 ? -11.212 -40.207 9.316 1.00 80.94 211 PRO A O 1
ATOM 1615 N N . LYS A 1 212 ? -12.753 -41.015 7.886 1.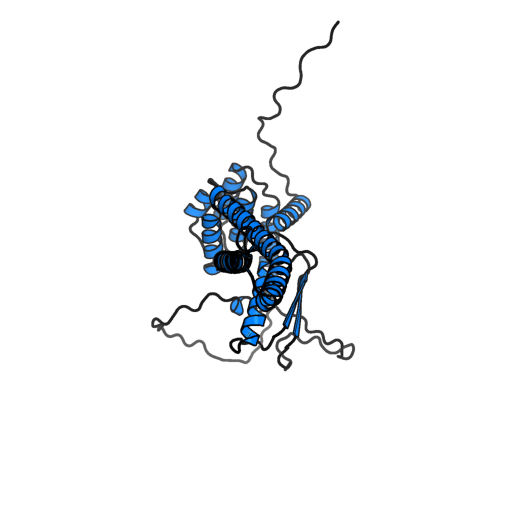00 74.50 212 LYS A N 1
ATOM 1616 C CA . LYS A 1 212 ? -13.842 -40.137 8.344 1.00 74.50 212 LYS A CA 1
ATOM 1617 C C . LYS A 1 212 ? -14.085 -40.381 9.839 1.00 74.50 212 LYS A C 1
ATOM 1619 O O . LYS A 1 212 ? -14.450 -41.487 10.219 1.00 74.50 212 LYS A O 1
ATOM 1624 N N . GLY A 1 213 ? -13.871 -39.355 10.665 1.00 64.56 213 GLY A N 1
ATOM 1625 C CA . GLY A 1 213 ? -13.990 -39.433 12.128 1.00 64.56 213 GLY A CA 1
ATOM 1626 C C . GLY A 1 213 ? -12.660 -39.470 12.890 1.00 64.56 213 GLY A C 1
ATOM 1627 O O . GLY A 1 213 ? -12.678 -39.476 14.117 1.00 64.56 213 GLY A O 1
ATOM 1628 N N . GLY A 1 214 ? -11.510 -39.457 12.203 1.00 57.81 214 GLY A N 1
ATOM 1629 C CA . GLY A 1 214 ? -10.225 -39.186 12.849 1.00 57.81 214 GLY A CA 1
ATOM 1630 C C . GLY A 1 214 ? -10.223 -37.783 13.464 1.00 57.81 214 GLY A C 1
ATOM 1631 O O . GLY A 1 214 ? -10.585 -36.820 12.789 1.00 57.81 214 GLY A O 1
ATOM 1632 N N . SER A 1 215 ? -9.856 -37.675 14.744 1.00 55.16 215 SER A N 1
ATOM 1633 C CA . SER A 1 215 ? -9.816 -36.399 15.468 1.00 55.16 215 SER A CA 1
ATOM 1634 C C . SER A 1 215 ? -9.011 -35.363 14.683 1.00 55.16 215 SER A C 1
ATOM 1636 O O . SER A 1 215 ? -7.857 -35.610 14.321 1.00 55.16 215 SER A O 1
ATOM 1638 N N . SER A 1 216 ? -9.614 -34.203 14.419 1.00 56.69 216 SER A N 1
ATOM 1639 C CA . SER A 1 216 ? -8.889 -33.038 13.932 1.00 56.69 216 SER A CA 1
ATOM 1640 C C . SER A 1 216 ? -7.890 -32.623 15.006 1.00 56.69 216 SER A C 1
ATOM 1642 O O . SER A 1 216 ? -8.248 -31.964 15.983 1.00 56.69 216 SER A O 1
ATOM 1644 N N . SER A 1 217 ? -6.636 -33.041 14.866 1.00 56.38 217 SER A N 1
ATOM 1645 C CA . SER A 1 217 ? -5.598 -32.648 15.809 1.00 56.38 217 SER A CA 1
ATOM 1646 C C . SER A 1 217 ? -5.333 -31.153 15.648 1.00 56.38 217 SER A C 1
ATOM 1648 O O . SER A 1 217 ? -5.043 -30.693 14.539 1.00 56.38 217 SER A O 1
ATOM 1650 N N . THR A 1 218 ? -5.367 -30.394 16.742 1.00 52.50 218 THR A N 1
ATOM 1651 C CA . THR A 1 218 ? -4.693 -29.094 16.777 1.00 52.50 218 THR A CA 1
ATOM 1652 C C . THR A 1 218 ? -3.217 -29.325 16.437 1.00 52.50 218 THR A C 1
ATOM 1654 O O . THR A 1 218 ? -2.631 -30.340 16.820 1.00 52.50 218 THR A O 1
ATOM 1657 N N . ALA A 1 219 ? -2.616 -28.424 15.657 1.00 50.50 219 ALA A N 1
ATOM 1658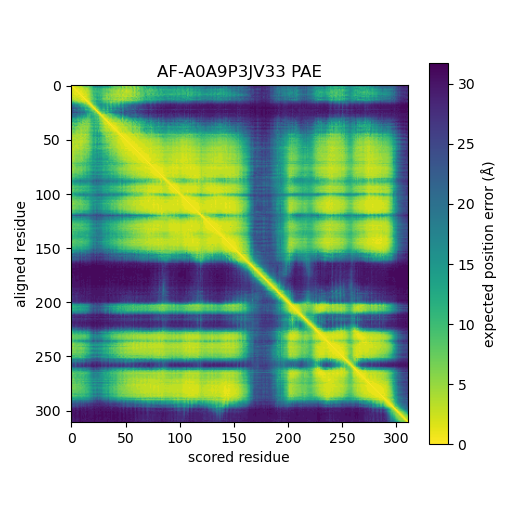 C CA . ALA A 1 219 ? -1.298 -28.595 15.028 1.00 50.50 219 ALA A CA 1
ATOM 1659 C C . ALA A 1 219 ? -0.104 -28.854 15.987 1.00 50.50 219 ALA A C 1
ATOM 1661 O O . ALA A 1 219 ? 1.032 -28.953 15.535 1.00 50.50 219 ALA A O 1
ATOM 1662 N N . ALA A 1 220 ? -0.338 -28.975 17.296 1.00 46.44 220 ALA A N 1
ATOM 1663 C CA . ALA A 1 220 ? 0.679 -29.101 18.332 1.00 46.44 220 ALA A CA 1
ATOM 1664 C C . ALA A 1 220 ? 1.133 -30.546 18.645 1.00 46.44 220 ALA A C 1
ATOM 1666 O O . ALA A 1 220 ? 2.114 -30.700 19.365 1.00 46.44 220 ALA A O 1
ATOM 1667 N N . GLY A 1 221 ? 0.460 -31.598 18.148 1.00 43.53 221 GLY A N 1
ATOM 1668 C CA . GLY A 1 221 ? 0.662 -32.967 18.673 1.00 43.53 221 GLY A CA 1
ATOM 1669 C C . GLY A 1 221 ? 1.176 -34.056 17.720 1.00 43.53 221 GLY A C 1
ATOM 1670 O O . GLY A 1 221 ? 1.539 -35.133 18.182 1.00 43.53 221 GLY A O 1
ATOM 1671 N N . GLY A 1 222 ? 1.207 -33.834 16.403 1.00 45.62 222 GLY A N 1
ATOM 1672 C CA . GLY A 1 222 ? 1.541 -34.884 15.432 1.00 45.62 222 GLY A CA 1
ATOM 1673 C C . GLY A 1 222 ? 2.876 -34.636 14.741 1.00 45.62 222 GLY A C 1
ATOM 1674 O O . GLY A 1 222 ? 3.019 -33.631 14.051 1.00 45.62 222 GLY A O 1
ATOM 1675 N N . SER A 1 223 ? 3.828 -35.564 14.880 1.00 49.53 223 SER A N 1
ATOM 1676 C CA . SER A 1 223 ? 5.095 -35.592 14.131 1.00 49.53 223 SER A CA 1
ATOM 1677 C C . SER A 1 223 ? 4.831 -35.683 12.620 1.00 49.53 223 SER A C 1
ATOM 1679 O O . SER A 1 223 ? 4.807 -36.762 12.029 1.00 49.53 223 SER A O 1
ATOM 1681 N N . ARG A 1 224 ? 4.571 -34.541 11.977 1.00 58.38 224 ARG A N 1
ATOM 1682 C CA . ARG A 1 224 ? 4.594 -34.416 10.520 1.00 58.38 224 ARG A CA 1
ATOM 1683 C C . ARG A 1 224 ? 6.029 -34.124 10.104 1.00 58.38 224 ARG A C 1
ATOM 1685 O O . ARG A 1 224 ? 6.639 -33.166 10.575 1.00 58.38 224 ARG A O 1
ATOM 1692 N N . GLY A 1 225 ? 6.567 -34.968 9.223 1.00 57.62 225 GLY A N 1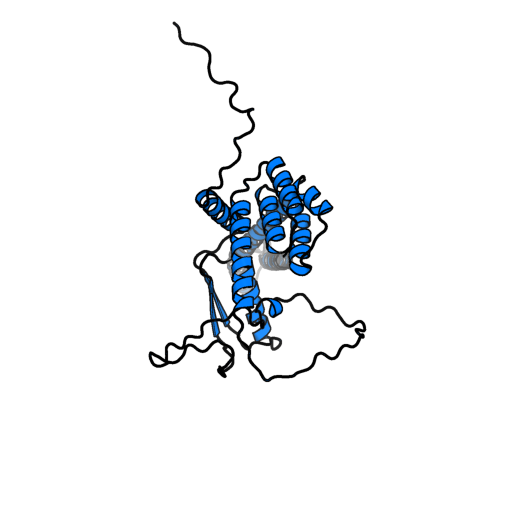
ATOM 1693 C CA . GLY A 1 225 ? 7.868 -34.738 8.600 1.00 57.62 225 GLY A CA 1
ATOM 1694 C C . GLY A 1 225 ? 7.923 -33.378 7.896 1.00 57.62 225 GLY A C 1
ATOM 1695 O O . GLY A 1 225 ? 6.891 -32.804 7.548 1.00 57.62 225 GLY A O 1
ATOM 1696 N N . ALA A 1 226 ? 9.133 -32.856 7.690 1.00 65.75 226 ALA A N 1
ATOM 1697 C CA . ALA A 1 226 ? 9.335 -31.545 7.080 1.00 65.75 226 ALA A CA 1
ATOM 1698 C C . ALA A 1 226 ? 8.634 -31.447 5.710 1.00 65.75 226 ALA A C 1
ATOM 1700 O O . ALA A 1 226 ? 8.971 -32.172 4.770 1.00 65.75 226 ALA A O 1
ATOM 1701 N N . VAL A 1 227 ? 7.662 -30.538 5.607 1.00 69.50 227 VAL A N 1
ATOM 1702 C CA . VAL A 1 227 ? 6.947 -30.237 4.363 1.00 69.50 227 VAL A CA 1
ATOM 1703 C C . VAL A 1 227 ? 7.910 -29.533 3.407 1.00 69.50 227 VAL A C 1
ATOM 1705 O O . VAL A 1 227 ? 8.530 -28.540 3.779 1.00 69.50 227 VAL A O 1
ATOM 1708 N N . ARG A 1 228 ? 8.060 -30.064 2.188 1.00 78.38 228 ARG A N 1
ATOM 1709 C CA . ARG A 1 228 ? 8.932 -29.487 1.147 1.00 78.38 228 ARG A CA 1
ATOM 1710 C C . ARG A 1 228 ? 8.182 -28.544 0.215 1.00 78.38 228 ARG A C 1
ATOM 1712 O O . ARG A 1 228 ? 8.722 -27.496 -0.130 1.00 78.38 228 ARG A O 1
ATOM 1719 N N . ASP A 1 229 ? 6.950 -28.907 -0.120 1.00 83.88 229 ASP A N 1
ATOM 1720 C CA . ASP A 1 229 ? 6.090 -28.173 -1.041 1.00 83.88 229 ASP A CA 1
ATOM 1721 C C . ASP A 1 229 ? 4.832 -27.738 -0.294 1.00 83.88 229 ASP A C 1
ATOM 1723 O O . ASP A 1 229 ? 4.181 -28.554 0.364 1.00 83.88 229 ASP A O 1
ATOM 1727 N N . ALA A 1 230 ? 4.503 -26.452 -0.371 1.00 85.88 230 ALA A N 1
ATOM 1728 C CA . ALA A 1 230 ? 3.356 -25.873 0.313 1.00 85.88 230 ALA A CA 1
ATOM 1729 C C . ALA A 1 230 ? 2.505 -25.035 -0.645 1.00 85.88 230 ALA A C 1
ATOM 1731 O O . ALA A 1 230 ? 3.026 -24.325 -1.505 1.00 85.88 230 ALA A O 1
ATOM 1732 N N . ILE A 1 231 ? 1.187 -25.091 -0.460 1.00 90.56 231 ILE A N 1
ATOM 1733 C CA . ILE A 1 231 ? 0.232 -24.192 -1.109 1.00 90.56 231 ILE A CA 1
ATOM 1734 C C . ILE A 1 231 ? -0.367 -23.316 -0.011 1.00 90.56 231 ILE A C 1
ATOM 1736 O O . ILE A 1 231 ? -0.916 -23.835 0.960 1.00 90.56 231 ILE A O 1
ATOM 1740 N N . VAL A 1 232 ? -0.246 -22.000 -0.156 1.00 90.56 232 VAL A N 1
ATOM 1741 C CA . VAL A 1 232 ? -0.836 -21.007 0.746 1.00 90.56 232 VAL A CA 1
ATOM 1742 C C . VAL A 1 232 ? -1.950 -20.313 -0.017 1.00 90.56 232 VAL A C 1
ATOM 1744 O O . VAL A 1 232 ? -1.677 -19.666 -1.024 1.00 90.56 232 VAL A O 1
ATOM 1747 N N . PHE A 1 233 ? -3.192 -20.461 0.443 1.00 94.62 233 PHE A N 1
ATOM 1748 C CA . PHE A 1 233 ? -4.348 -19.823 -0.181 1.00 94.62 233 PHE A CA 1
ATOM 1749 C C . PHE A 1 233 ? -5.012 -18.845 0.790 1.00 94.62 233 PHE A C 1
ATOM 1751 O O . PHE A 1 233 ? -5.564 -19.265 1.807 1.00 94.62 233 PHE A O 1
ATOM 1758 N N . VAL A 1 234 ? -4.950 -17.550 0.480 1.00 93.00 234 VAL A N 1
ATOM 1759 C CA . VAL A 1 234 ? -5.572 -16.487 1.279 1.00 93.00 234 VAL A CA 1
ATOM 1760 C C . VAL A 1 234 ? -6.998 -16.247 0.786 1.00 93.00 234 VAL A C 1
ATOM 1762 O O . VAL A 1 234 ? -7.235 -15.983 -0.390 1.00 93.00 234 VAL A O 1
ATOM 1765 N N . ILE A 1 235 ? -7.971 -16.349 1.686 1.00 92.75 235 ILE A N 1
ATOM 1766 C CA . ILE A 1 235 ? -9.373 -16.050 1.382 1.00 92.75 235 ILE A CA 1
ATOM 1767 C C . ILE A 1 235 ? -9.668 -14.635 1.873 1.00 92.75 235 ILE A C 1
ATOM 1769 O O . ILE A 1 235 ? -9.476 -14.358 3.054 1.00 92.75 235 ILE A O 1
ATOM 1773 N N . GLY A 1 236 ? -10.170 -13.765 0.993 1.00 86.44 236 GLY A N 1
ATOM 1774 C CA . GLY A 1 236 ? -10.549 -12.393 1.358 1.00 86.44 236 GLY A CA 1
ATOM 1775 C C . GLY A 1 236 ? -9.571 -11.309 0.901 1.00 86.44 236 GLY A C 1
ATOM 1776 O O . GLY A 1 236 ? -9.640 -10.193 1.405 1.00 86.44 236 GLY A O 1
ATOM 1777 N N . GLY A 1 237 ? -8.696 -11.625 -0.058 1.00 90.00 237 GLY A N 1
ATOM 1778 C CA . GLY A 1 237 ? -7.763 -10.672 -0.654 1.00 90.00 237 GLY A CA 1
ATOM 1779 C C . GLY A 1 237 ? -6.324 -10.908 -0.208 1.00 90.00 237 GLY A C 1
ATOM 1780 O O . GLY A 1 237 ? -6.039 -11.107 0.966 1.00 90.00 237 GLY A O 1
ATOM 1781 N N . GLY A 1 238 ? -5.415 -10.915 -1.176 1.00 92.38 238 GLY A N 1
ATOM 1782 C CA . GLY A 1 238 ? -3.985 -11.111 -0.990 1.00 92.38 238 GLY A CA 1
ATOM 1783 C C . GLY A 1 238 ? -3.192 -9.931 -1.531 1.00 92.38 238 GLY A C 1
ATOM 1784 O O . GLY A 1 238 ? -3.721 -9.120 -2.290 1.00 92.38 238 GLY A O 1
ATOM 1785 N N . ASN A 1 239 ? -1.920 -9.824 -1.157 1.00 93.88 239 ASN A N 1
ATOM 1786 C CA . ASN A 1 239 ? -1.068 -8.705 -1.558 1.00 93.88 239 ASN A CA 1
ATOM 1787 C C . ASN A 1 239 ? 0.335 -9.182 -1.972 1.00 93.88 239 ASN A C 1
ATOM 1789 O O . ASN A 1 239 ? 0.861 -10.187 -1.491 1.00 93.88 239 ASN A O 1
ATOM 1793 N N . TYR A 1 240 ? 0.987 -8.398 -2.829 1.00 93.44 240 TYR A N 1
ATOM 1794 C CA . TYR A 1 240 ? 2.363 -8.594 -3.275 1.00 93.44 240 TYR A CA 1
ATOM 1795 C C . TYR A 1 240 ? 3.387 -8.641 -2.136 1.00 93.44 240 TYR A C 1
ATOM 1797 O O . TYR A 1 240 ? 4.414 -9.302 -2.289 1.00 93.44 240 TYR A O 1
ATOM 1805 N N . MET A 1 241 ? 3.117 -7.994 -0.998 1.00 90.19 241 MET A N 1
ATOM 1806 C CA . MET A 1 241 ? 3.984 -8.080 0.185 1.00 90.19 241 MET A CA 1
ATOM 1807 C C . MET A 1 241 ? 4.013 -9.498 0.772 1.00 90.19 241 MET A C 1
ATOM 1809 O O . MET A 1 241 ? 5.086 -10.019 1.075 1.00 90.19 241 MET A O 1
ATOM 1813 N N . GLU A 1 242 ? 2.853 -10.153 0.868 1.00 89.69 242 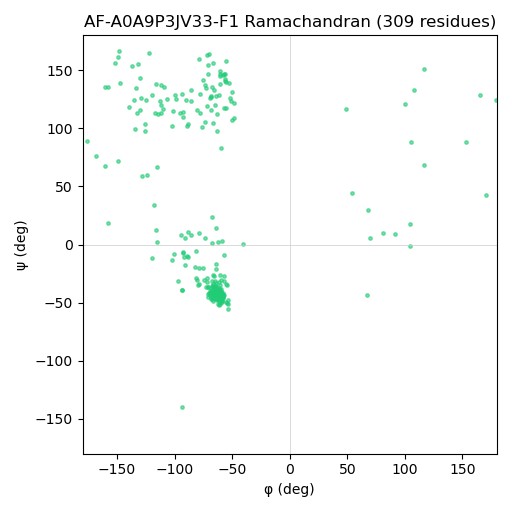GLU A N 1
ATOM 1814 C CA . GLU A 1 242 ? 2.742 -11.534 1.351 1.00 89.69 242 GLU A CA 1
ATOM 1815 C C . GLU A 1 242 ? 3.404 -12.503 0.372 1.00 89.69 242 GLU A C 1
ATOM 1817 O O . GLU A 1 242 ? 4.241 -13.319 0.762 1.00 89.69 242 GLU A O 1
ATOM 1822 N N . TYR A 1 243 ? 3.083 -12.358 -0.919 1.00 92.75 243 TYR A N 1
ATOM 1823 C CA . TYR A 1 243 ? 3.700 -13.129 -1.993 1.00 92.75 243 TYR A CA 1
ATOM 1824 C C . TYR A 1 243 ? 5.232 -13.020 -1.958 1.00 92.75 243 TYR A C 1
ATOM 1826 O O . TYR A 1 243 ? 5.930 -14.033 -1.941 1.00 92.75 243 TYR A O 1
ATOM 1834 N N . GLY A 1 244 ? 5.765 -11.796 -1.906 1.00 91.12 244 GLY A N 1
ATOM 1835 C CA . GLY A 1 244 ? 7.204 -11.542 -1.867 1.00 91.12 244 GLY A CA 1
ATOM 1836 C C . GLY A 1 244 ? 7.877 -12.162 -0.642 1.00 91.12 244 GLY A C 1
ATOM 1837 O O . GLY A 1 244 ? 8.921 -12.802 -0.780 1.00 91.12 244 GLY A O 1
ATOM 1838 N N . GLY A 1 245 ? 7.254 -12.043 0.535 1.00 87.81 245 GLY A N 1
ATOM 1839 C CA . GLY A 1 245 ? 7.747 -12.651 1.772 1.00 87.81 245 GLY A CA 1
ATOM 1840 C C . GLY A 1 245 ? 7.811 -14.180 1.704 1.00 87.81 245 GLY A C 1
ATOM 1841 O O . GLY A 1 245 ? 8.834 -14.773 2.055 1.00 87.81 245 GLY A O 1
ATOM 1842 N N . LEU A 1 246 ? 6.761 -14.826 1.184 1.00 88.25 246 LEU A N 1
ATOM 1843 C CA . LEU A 1 246 ? 6.719 -16.282 0.992 1.00 88.25 246 LEU A CA 1
ATOM 1844 C C . LEU A 1 246 ? 7.771 -16.767 -0.013 1.00 88.25 246 LEU A C 1
ATOM 1846 O O . LEU A 1 246 ? 8.434 -17.780 0.220 1.00 88.25 246 LEU A O 1
ATOM 1850 N N . GLN A 1 247 ? 7.973 -16.031 -1.105 1.00 88.19 247 GLN A N 1
ATOM 1851 C CA . GLN A 1 247 ? 8.998 -16.374 -2.090 1.00 88.19 247 GLN A CA 1
ATOM 1852 C C . GLN A 1 247 ? 10.412 -16.201 -1.534 1.00 88.19 247 GLN A C 1
ATOM 1854 O O . GLN A 1 247 ? 11.296 -17.027 -1.779 1.00 88.19 247 GLN A O 1
ATOM 1859 N N . GLU A 1 248 ? 10.650 -15.147 -0.751 1.00 85.88 248 GLU A N 1
ATOM 1860 C CA . GLU A 1 248 ? 11.942 -14.943 -0.108 1.00 85.88 248 GLU A CA 1
ATOM 1861 C C . GLU A 1 248 ? 12.234 -16.034 0.934 1.00 85.88 248 GLU A C 1
ATOM 1863 O O . GLU A 1 248 ? 13.359 -16.540 0.983 1.00 85.88 248 GLU A O 1
ATOM 1868 N N . MET A 1 249 ? 11.228 -16.437 1.720 1.00 80.44 249 MET A N 1
ATOM 1869 C CA . MET A 1 249 ? 11.308 -17.580 2.635 1.00 80.44 249 MET A CA 1
ATOM 1870 C C . MET A 1 249 ? 11.753 -18.844 1.901 1.00 80.44 249 MET A C 1
ATOM 1872 O O . MET A 1 249 ? 12.753 -19.454 2.288 1.00 80.44 249 MET A O 1
ATOM 1876 N N . ALA A 1 250 ? 11.032 -19.218 0.843 1.00 83.00 250 ALA A N 1
ATOM 1877 C CA . ALA A 1 250 ? 11.308 -20.425 0.071 1.00 83.00 250 ALA A CA 1
ATOM 1878 C C . ALA A 1 250 ? 12.730 -20.400 -0.517 1.00 83.00 250 ALA A C 1
ATOM 1880 O O . ALA A 1 250 ? 13.486 -21.371 -0.415 1.00 83.00 250 ALA A O 1
ATOM 1881 N N . ARG A 1 251 ? 13.154 -19.241 -1.042 1.00 83.50 251 ARG A N 1
ATOM 1882 C CA . ARG A 1 251 ? 14.510 -19.037 -1.570 1.00 83.50 251 ARG A CA 1
ATOM 1883 C C . ARG A 1 251 ? 15.591 -19.195 -0.493 1.00 83.50 251 ARG A C 1
ATOM 1885 O O . ARG A 1 251 ? 16.612 -19.829 -0.751 1.00 83.50 251 ARG A O 1
ATOM 1892 N N . LYS A 1 252 ? 15.385 -18.639 0.709 1.00 80.31 252 LYS A N 1
ATOM 1893 C CA . LYS A 1 252 ? 16.334 -18.747 1.838 1.00 80.31 252 LYS A CA 1
ATOM 1894 C C . LYS A 1 252 ? 16.431 -20.178 2.376 1.00 80.31 252 LYS A C 1
ATOM 1896 O O . LYS A 1 252 ? 17.524 -20.624 2.723 1.00 80.31 252 LYS A O 1
ATOM 1901 N N . ALA A 1 253 ? 15.319 -20.912 2.402 1.00 73.81 253 ALA A N 1
ATOM 1902 C CA . ALA A 1 253 ? 15.290 -22.318 2.798 1.00 73.81 253 ALA A CA 1
ATOM 1903 C C . ALA A 1 253 ? 16.055 -23.223 1.813 1.00 73.81 253 ALA A C 1
ATOM 1905 O O . ALA A 1 253 ? 16.757 -24.140 2.241 1.00 73.81 253 ALA A O 1
ATOM 1906 N N . GLY A 1 254 ? 16.001 -22.929 0.508 1.00 67.25 254 GLY A N 1
ATOM 1907 C CA . GLY A 1 254 ? 16.791 -23.629 -0.513 1.00 67.25 254 GLY A CA 1
ATOM 1908 C C . GLY A 1 254 ? 18.308 -23.407 -0.410 1.00 67.25 254 GLY A C 1
ATOM 1909 O O . GLY A 1 254 ? 19.076 -24.279 -0.803 1.00 67.25 254 GLY A O 1
ATOM 1910 N N . ALA A 1 255 ? 18.745 -22.281 0.162 1.00 67.81 255 ALA A N 1
ATOM 1911 C CA . ALA A 1 255 ? 20.156 -21.909 0.304 1.00 67.81 255 ALA A CA 1
ATOM 1912 C C . ALA A 1 255 ? 20.829 -22.432 1.595 1.00 67.81 255 ALA A C 1
ATOM 1914 O O . ALA A 1 255 ? 21.933 -22.009 1.925 1.00 67.81 255 ALA A O 1
ATOM 1915 N N . GLY A 1 256 ? 20.176 -23.332 2.343 1.00 60.44 256 GLY A N 1
ATOM 1916 C CA . GLY A 1 256 ? 20.751 -23.968 3.537 1.00 60.44 256 GLY A CA 1
ATOM 1917 C C . GLY A 1 256 ? 20.691 -23.139 4.829 1.00 60.44 256 GLY A C 1
ATOM 1918 O O . GLY A 1 256 ? 21.295 -23.537 5.820 1.00 60.44 256 GLY A O 1
ATOM 1919 N N . GLY A 1 257 ? 19.961 -22.014 4.847 1.00 54.44 257 GLY A N 1
ATOM 1920 C CA . GLY A 1 257 ? 19.904 -21.077 5.982 1.00 54.44 257 GLY A CA 1
ATOM 1921 C C . GLY A 1 257 ? 18.541 -20.918 6.676 1.00 54.44 257 GLY A C 1
ATOM 1922 O O . GLY A 1 257 ? 18.368 -19.968 7.436 1.00 54.44 257 GLY A O 1
ATOM 1923 N N . GLY A 1 258 ? 17.549 -21.778 6.412 1.00 53.25 258 GLY A N 1
ATOM 1924 C CA . GLY A 1 258 ? 16.169 -21.610 6.904 1.00 53.25 258 GLY A CA 1
ATOM 1925 C C . GLY A 1 258 ? 15.686 -22.708 7.859 1.00 53.25 258 GLY A C 1
ATOM 1926 O O . GLY A 1 258 ? 15.882 -23.890 7.603 1.00 53.25 258 GLY A O 1
ATOM 1927 N N . ALA A 1 259 ? 14.977 -22.316 8.924 1.00 48.56 259 ALA A N 1
ATOM 1928 C CA . ALA A 1 259 ? 14.415 -23.197 9.961 1.00 48.56 259 ALA A CA 1
ATOM 1929 C C . ALA A 1 259 ? 13.181 -24.028 9.530 1.00 48.56 259 ALA A C 1
ATOM 1931 O O . ALA A 1 259 ? 12.580 -24.710 10.357 1.00 48.56 259 ALA A O 1
ATOM 1932 N N . ALA A 1 260 ? 12.786 -23.986 8.257 1.00 57.59 260 ALA A N 1
ATOM 1933 C CA . ALA A 1 260 ? 11.674 -24.759 7.717 1.00 57.59 260 ALA A CA 1
ATOM 1934 C C . ALA A 1 260 ? 12.071 -25.270 6.331 1.00 57.59 260 ALA A C 1
ATOM 1936 O O . ALA A 1 260 ? 12.347 -24.476 5.438 1.00 57.59 260 ALA A O 1
ATOM 1937 N N . GLY A 1 261 ? 12.130 -26.591 6.149 1.00 62.88 261 GLY A N 1
ATOM 1938 C CA . GLY A 1 261 ? 12.581 -27.257 4.919 1.00 62.88 261 GLY A CA 1
ATOM 1939 C C . GLY A 1 261 ? 11.674 -27.091 3.689 1.00 62.88 261 GLY A C 1
ATOM 1940 O O . GLY A 1 261 ? 11.724 -27.941 2.798 1.00 62.88 261 GLY A O 1
ATOM 1941 N N . VAL A 1 262 ? 10.859 -26.033 3.645 1.00 68.31 262 VAL A N 1
ATOM 1942 C CA . VAL A 1 262 ? 9.947 -25.695 2.549 1.00 68.31 262 VAL A CA 1
ATOM 1943 C C . VAL A 1 262 ? 10.754 -25.059 1.421 1.00 68.31 262 VAL A C 1
ATOM 1945 O O . VAL A 1 262 ? 11.308 -23.976 1.580 1.00 68.31 262 VAL A O 1
ATOM 1948 N N . ARG A 1 263 ? 10.843 -25.738 0.278 1.00 74.69 263 ARG A N 1
ATOM 1949 C CA . ARG A 1 263 ? 11.607 -25.292 -0.900 1.00 74.69 263 ARG A CA 1
ATOM 1950 C C . ARG A 1 263 ? 10.727 -24.601 -1.926 1.00 74.69 263 ARG A C 1
ATOM 1952 O O . ARG A 1 263 ? 11.198 -23.715 -2.634 1.00 74.69 263 ARG A O 1
ATOM 1959 N N . THR A 1 264 ? 9.467 -25.013 -2.008 1.00 84.00 264 THR A N 1
ATOM 1960 C CA . THR A 1 264 ? 8.524 -24.519 -3.004 1.00 84.00 264 THR A CA 1
ATOM 1961 C C . THR A 1 264 ? 7.243 -24.086 -2.315 1.00 84.00 264 THR A C 1
ATOM 1963 O O . THR A 1 264 ? 6.635 -24.847 -1.564 1.00 84.00 264 THR A O 1
ATOM 1966 N N . VAL A 1 265 ? 6.841 -22.843 -2.575 1.00 88.38 265 VAL A N 1
ATOM 1967 C CA . VAL A 1 265 ? 5.592 -22.270 -2.076 1.00 88.38 265 VAL A CA 1
ATOM 1968 C C . VAL A 1 265 ? 4.791 -21.756 -3.261 1.00 88.38 265 VAL A C 1
ATOM 1970 O O . VAL A 1 265 ? 5.279 -20.941 -4.042 1.00 88.38 265 VAL A O 1
ATOM 1973 N N . VAL A 1 266 ? 3.555 -22.228 -3.388 1.00 93.19 266 VAL A N 1
ATOM 1974 C CA . VAL A 1 266 ? 2.569 -21.684 -4.324 1.00 93.19 266 VAL A CA 1
ATOM 1975 C C . VAL A 1 266 ? 1.626 -20.795 -3.529 1.00 93.19 266 VAL A C 1
ATOM 1977 O O . VAL A 1 266 ? 0.907 -21.274 -2.655 1.00 93.19 266 VAL A O 1
ATOM 1980 N N . TYR A 1 267 ? 1.644 -19.499 -3.818 1.00 94.19 267 TYR A N 1
ATOM 1981 C CA . TYR A 1 267 ? 0.725 -18.535 -3.224 1.00 94.19 267 TYR A C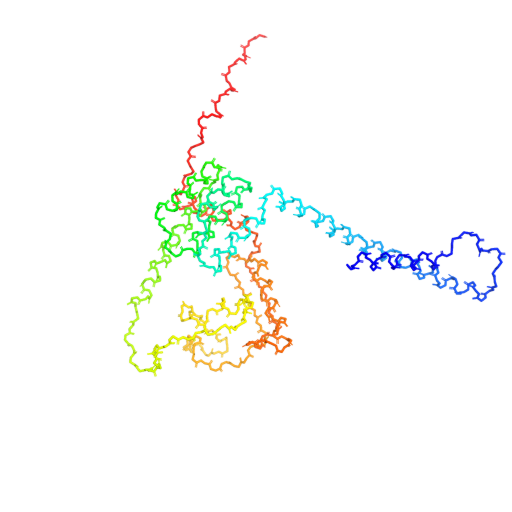A 1
ATOM 1982 C C . TYR A 1 267 ? -0.489 -18.342 -4.132 1.00 94.19 267 TYR A C 1
ATOM 1984 O O . TYR A 1 267 ? -0.341 -18.091 -5.329 1.00 94.19 267 TYR A O 1
ATOM 1992 N N . GLY A 1 268 ? -1.676 -18.445 -3.551 1.00 95.31 268 GLY A N 1
ATOM 1993 C CA . GLY A 1 268 ? -2.947 -18.143 -4.185 1.00 95.31 268 GLY A CA 1
ATOM 1994 C C . GLY A 1 268 ? -3.792 -17.258 -3.281 1.00 95.31 268 GLY A C 1
ATOM 1995 O O . GLY A 1 268 ? -3.636 -17.244 -2.062 1.00 95.31 268 GLY A O 1
ATOM 1996 N N . THR A 1 269 ? -4.697 -16.509 -3.886 1.00 96.56 269 THR A N 1
ATOM 1997 C CA . THR A 1 269 ? -5.673 -15.699 -3.166 1.00 96.56 269 THR A CA 1
ATOM 1998 C C . THR A 1 269 ? -6.950 -15.603 -3.989 1.00 96.56 269 THR A C 1
ATOM 2000 O O . THR A 1 269 ? -6.922 -15.868 -5.194 1.00 96.56 269 THR A O 1
ATOM 2003 N N . THR A 1 270 ? -8.068 -15.242 -3.360 1.00 95.94 270 THR A N 1
ATOM 2004 C CA . THR A 1 270 ? -9.311 -14.934 -4.079 1.00 95.94 270 THR A CA 1
ATOM 2005 C C . THR A 1 270 ? -9.124 -13.750 -5.027 1.00 95.94 270 THR A C 1
ATOM 2007 O O . THR A 1 270 ? -9.580 -13.801 -6.163 1.00 95.94 270 THR A O 1
ATOM 2010 N N . GLU A 1 271 ? -8.425 -12.708 -4.571 1.00 94.50 271 GLU A N 1
ATOM 2011 C CA . GLU A 1 271 ? -8.183 -11.463 -5.308 1.00 94.50 271 GLU A CA 1
ATOM 2012 C C . GLU A 1 271 ? -6.811 -10.893 -4.926 1.00 94.50 271 GLU A C 1
ATOM 2014 O O . GLU A 1 271 ? -6.445 -10.914 -3.753 1.00 94.50 271 GLU A O 1
ATOM 2019 N N . MET A 1 272 ? -6.040 -10.375 -5.888 1.00 93.69 272 MET A N 1
ATOM 2020 C CA . MET A 1 272 ? -4.795 -9.646 -5.601 1.00 93.69 272 MET A CA 1
ATOM 2021 C C . MET A 1 272 ? -5.112 -8.154 -5.494 1.00 93.69 272 MET A C 1
ATOM 2023 O O . MET A 1 272 ? -5.492 -7.542 -6.490 1.00 93.69 272 MET A O 1
ATOM 2027 N N . LEU A 1 273 ? -4.958 -7.579 -4.304 1.00 93.31 273 LEU A N 1
ATOM 2028 C CA . LEU A 1 273 ? -5.397 -6.223 -3.992 1.00 93.31 273 LEU A CA 1
ATOM 2029 C C . LEU A 1 273 ? -4.215 -5.282 -3.756 1.00 93.31 273 LEU A C 1
ATOM 2031 O O . LEU A 1 273 ? -3.256 -5.603 -3.049 1.00 93.31 273 LEU A O 1
ATOM 2035 N N . ALA A 1 274 ? -4.325 -4.076 -4.308 1.00 93.38 274 ALA A N 1
ATOM 2036 C CA . ALA A 1 274 ? -3.536 -2.933 -3.870 1.00 93.38 274 ALA A CA 1
ATOM 2037 C C . ALA A 1 274 ? -4.125 -2.330 -2.582 1.00 93.38 274 ALA A C 1
ATOM 2039 O O . ALA A 1 274 ? -5.311 -2.492 -2.285 1.00 93.38 274 ALA A O 1
ATOM 2040 N N . GLY 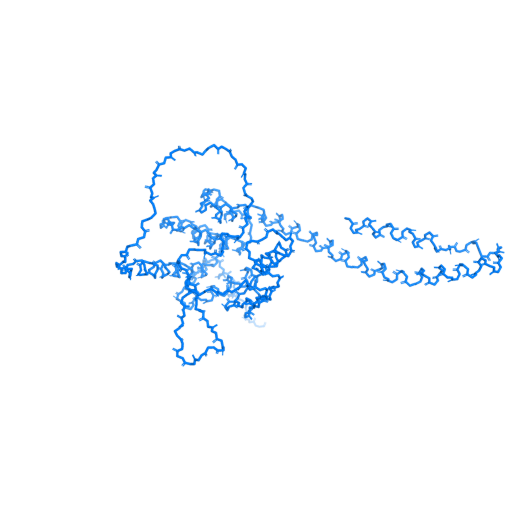A 1 275 ? -3.310 -1.572 -1.839 1.00 90.94 275 GLY A N 1
ATOM 2041 C CA . GLY A 1 275 ? -3.763 -0.891 -0.619 1.00 90.94 275 GLY A CA 1
ATOM 2042 C C . GLY A 1 275 ? -4.986 0.007 -0.844 1.00 90.94 275 GLY A C 1
ATOM 2043 O O . GLY A 1 275 ? -5.875 0.044 0.002 1.00 90.94 275 GLY A O 1
ATOM 2044 N N . SER A 1 276 ? -5.071 0.648 -2.010 1.00 91.81 276 SER A N 1
ATOM 2045 C CA . SER A 1 276 ? -6.199 1.487 -2.425 1.00 91.81 276 SER A CA 1
ATOM 2046 C C . SER A 1 276 ? -7.511 0.710 -2.515 1.00 91.81 276 SER A C 1
ATOM 2048 O O . SER A 1 276 ? -8.503 1.075 -1.888 1.00 91.81 276 SER A O 1
ATOM 2050 N N . GLN A 1 277 ? -7.489 -0.404 -3.245 1.00 94.12 277 GLN A N 1
ATOM 2051 C CA . GLN A 1 277 ? -8.645 -1.270 -3.474 1.00 94.12 277 GLN A CA 1
ATOM 2052 C C . GLN A 1 277 ? -9.136 -1.890 -2.166 1.00 94.12 277 GLN A C 1
ATOM 2054 O O . GLN A 1 277 ? -10.337 -1.951 -1.912 1.00 94.12 277 GLN A O 1
ATOM 2059 N N . PHE A 1 278 ? -8.207 -2.299 -1.300 1.00 93.81 278 PHE A N 1
ATOM 2060 C CA . PHE A 1 278 ? -8.564 -2.840 0.005 1.00 93.81 278 PHE A CA 1
ATOM 2061 C C . PHE A 1 278 ? -9.267 -1.792 0.882 1.00 93.81 278 PHE A C 1
ATOM 2063 O O . PHE A 1 278 ? -10.306 -2.070 1.477 1.00 93.81 278 PHE A O 1
ATOM 2070 N N . VAL A 1 279 ? -8.762 -0.555 0.922 1.00 94.44 279 VAL A N 1
ATOM 2071 C CA . VAL A 1 279 ? -9.397 0.543 1.673 1.00 94.44 279 VAL A CA 1
ATOM 2072 C C . VAL A 1 279 ? -10.782 0.899 1.124 1.00 94.44 279 VAL A C 1
ATOM 2074 O O . VAL A 1 279 ? -11.681 1.253 1.894 1.00 94.44 279 VAL A O 1
ATOM 2077 N N . GLU A 1 280 ? -10.991 0.775 -0.184 1.00 93.88 280 GLU A N 1
ATOM 2078 C CA . GLU A 1 280 ? -12.297 0.985 -0.810 1.00 93.88 280 GLU A CA 1
ATOM 2079 C C . GLU A 1 280 ? -13.317 -0.071 -0.355 1.00 93.88 280 GLU A C 1
ATOM 2081 O O . GLU A 1 280 ? -14.418 0.283 0.078 1.00 93.88 280 GLU A O 1
ATOM 2086 N N . GLN A 1 281 ? -12.919 -1.347 -0.314 1.00 94.25 281 GLN A N 1
ATOM 2087 C CA . GLN A 1 281 ? -13.748 -2.426 0.236 1.00 94.25 281 GLN A CA 1
ATOM 2088 C C . GLN A 1 281 ? -14.090 -2.180 1.717 1.00 94.25 281 GLN A C 1
ATOM 2090 O O . GLN A 1 281 ? -15.249 -2.302 2.122 1.00 94.25 281 GLN A O 1
ATOM 2095 N N . LEU A 1 282 ? -13.116 -1.752 2.533 1.00 94.56 282 LEU A N 1
ATOM 2096 C CA . LEU A 1 282 ? -13.365 -1.380 3.934 1.00 94.56 282 LEU A CA 1
ATOM 2097 C C . LEU A 1 282 ? -14.348 -0.206 4.054 1.00 94.56 282 LEU A C 1
ATOM 2099 O O . LEU A 1 282 ? -15.182 -0.182 4.961 1.00 94.56 28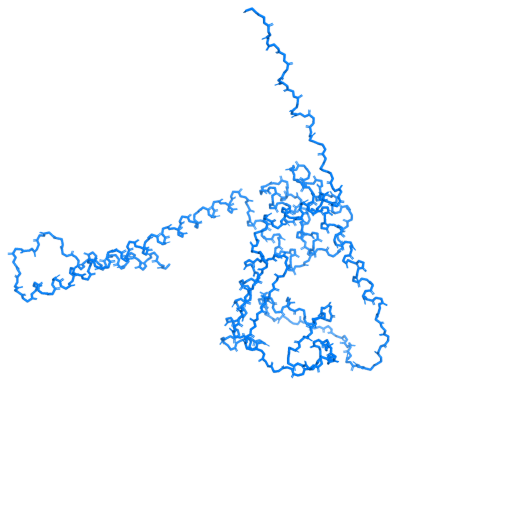2 LEU A O 1
ATOM 2103 N N . SER A 1 283 ? -14.271 0.764 3.141 1.00 94.62 283 SER A N 1
ATOM 2104 C CA . SER A 1 283 ? -15.190 1.906 3.101 1.00 94.62 283 SER A CA 1
ATOM 2105 C C . SER A 1 283 ? -16.618 1.470 2.789 1.00 94.62 283 SER A C 1
ATOM 2107 O O . SER A 1 283 ? -17.559 1.921 3.445 1.00 94.62 283 SER A O 1
ATOM 2109 N N . GLU A 1 284 ? -16.800 0.552 1.841 1.00 95.06 284 GLU A N 1
ATOM 2110 C CA . GLU A 1 284 ? -18.112 -0.015 1.531 1.00 95.06 284 GLU A CA 1
ATOM 2111 C C . GLU A 1 284 ? -18.714 -0.739 2.746 1.00 95.06 284 GLU A C 1
ATOM 2113 O O . GLU A 1 284 ? -19.881 -0.524 3.089 1.00 95.06 284 GLU A O 1
ATOM 2118 N N . LEU A 1 285 ? -17.908 -1.539 3.451 1.00 94.38 285 LEU A N 1
ATOM 2119 C CA . LEU A 1 285 ? -18.327 -2.217 4.679 1.00 94.38 285 LEU A CA 1
ATOM 2120 C C . LEU A 1 285 ? -18.679 -1.225 5.792 1.00 94.38 285 LEU A C 1
ATOM 2122 O O . LEU A 1 285 ? -19.679 -1.405 6.486 1.00 94.38 285 LEU A O 1
ATOM 2126 N N . GLY A 1 286 ? -17.920 -0.138 5.925 1.00 94.31 286 GLY A N 1
ATOM 2127 C CA . GLY A 1 286 ? -18.226 0.944 6.858 1.00 94.31 286 GLY A CA 1
ATOM 2128 C C . GLY A 1 286 ? -19.594 1.569 6.611 1.00 94.31 286 GLY A C 1
ATOM 2129 O O . GLY A 1 286 ? -20.367 1.749 7.554 1.00 94.31 286 GLY A O 1
ATOM 2130 N N . ARG A 1 287 ? -19.925 1.835 5.344 1.00 94.19 287 ARG A N 1
ATOM 2131 C CA . ARG A 1 287 ? -21.235 2.371 4.938 1.00 94.19 287 ARG A CA 1
ATOM 2132 C C . ARG A 1 287 ? -22.361 1.374 5.206 1.00 94.19 287 ARG A C 1
ATOM 2134 O O . ARG A 1 287 ? -23.391 1.759 5.755 1.00 94.19 287 ARG A O 1
ATOM 2141 N N . LYS A 1 288 ? -22.153 0.087 4.897 1.00 94.75 288 LYS A N 1
ATOM 2142 C CA . LYS A 1 288 ? -23.110 -0.994 5.209 1.00 94.75 288 LYS A CA 1
ATOM 2143 C C . LYS A 1 288 ? -23.349 -1.146 6.716 1.00 94.75 288 LYS A C 1
ATOM 2145 O O . LYS A 1 288 ? -24.467 -1.438 7.123 1.00 94.75 288 LYS A O 1
ATOM 2150 N N . MET A 1 289 ? -22.338 -0.865 7.538 1.00 91.44 289 MET A N 1
ATOM 2151 C CA . MET A 1 289 ? -22.426 -0.820 9.005 1.00 91.44 289 MET A CA 1
ATOM 2152 C C . MET A 1 289 ? -23.058 0.476 9.549 1.00 91.44 289 MET A C 1
ATOM 2154 O O . MET A 1 289 ? -23.018 0.727 10.752 1.00 91.44 289 MET A O 1
ATOM 2158 N N . GLY A 1 290 ? -23.635 1.314 8.684 1.00 88.69 290 GLY A N 1
ATOM 2159 C CA . GLY A 1 290 ? -24.375 2.510 9.080 1.00 88.69 290 GLY A CA 1
ATOM 2160 C C . GLY A 1 290 ? -23.545 3.789 9.159 1.00 88.69 290 GLY A C 1
ATOM 2161 O O . GLY A 1 290 ? -24.069 4.806 9.617 1.00 88.69 290 GLY A O 1
ATOM 2162 N N . TYR A 1 291 ? -22.286 3.789 8.701 1.00 89.69 291 TYR A N 1
ATOM 2163 C CA . TYR A 1 291 ? -21.536 5.036 8.568 1.00 89.69 291 TYR A CA 1
ATOM 2164 C C . TYR A 1 291 ? -22.191 5.931 7.512 1.00 89.69 291 TYR A C 1
ATOM 2166 O O . TYR A 1 291 ? -22.291 5.566 6.338 1.00 89.69 291 TYR A O 1
ATOM 2174 N N . LYS A 1 292 ? -22.605 7.125 7.935 1.00 85.06 292 LYS A N 1
ATOM 2175 C CA . LYS A 1 292 ? -23.049 8.191 7.041 1.00 85.06 292 LYS A CA 1
ATOM 2176 C C . LYS A 1 292 ? -21.964 9.264 7.011 1.00 85.06 292 LYS A C 1
ATOM 2178 O O . LYS A 1 292 ? -21.588 9.740 8.086 1.00 85.06 292 LYS A O 1
ATOM 2183 N N . PRO A 1 293 ? -21.452 9.637 5.827 1.00 75.75 293 PRO A N 1
ATOM 2184 C CA . PRO A 1 293 ? -20.489 10.720 5.741 1.00 75.75 293 PRO A CA 1
ATOM 2185 C C . PRO A 1 293 ? -21.126 12.012 6.274 1.00 75.75 293 PRO A C 1
ATOM 2187 O O . PRO A 1 293 ? -22.341 12.200 6.127 1.00 75.75 293 PRO A O 1
ATOM 2190 N N . PRO A 1 294 ? -20.339 12.898 6.908 1.00 72.50 294 PRO A N 1
ATOM 2191 C CA . PRO A 1 294 ? -20.836 14.211 7.287 1.00 72.50 294 PRO A CA 1
ATOM 2192 C C . PRO A 1 294 ? -21.335 14.951 6.034 1.00 72.50 294 PRO A C 1
ATOM 2194 O O . PRO A 1 294 ? -20.775 14.753 4.949 1.00 72.50 294 PRO A O 1
ATOM 2197 N N . PRO A 1 295 ? -22.390 15.778 6.152 1.00 65.44 295 PRO A N 1
ATOM 2198 C CA . PRO A 1 295 ? -22.862 16.571 5.026 1.00 65.44 295 PRO A CA 1
ATOM 2199 C C . PRO A 1 295 ? -21.711 17.437 4.490 1.00 65.44 295 PRO A C 1
ATOM 2201 O O . PRO A 1 295 ? -20.893 17.914 5.287 1.00 65.44 295 PRO A O 1
ATOM 2204 N N . PRO A 1 296 ? -21.614 17.630 3.162 1.00 63.06 296 PRO A N 1
ATOM 2205 C CA . PRO A 1 296 ? -20.593 18.499 2.597 1.00 63.06 296 PRO A CA 1
ATOM 2206 C C . PRO A 1 296 ? -20.718 19.911 3.194 1.00 63.06 296 PRO A C 1
ATOM 2208 O O . PRO A 1 296 ? -21.835 20.340 3.508 1.00 63.06 296 PRO A O 1
ATOM 2211 N N . PRO A 1 297 ? -19.600 20.639 3.368 1.00 58.84 297 PRO A N 1
ATOM 2212 C CA . PRO A 1 297 ? -19.644 22.022 3.826 1.00 58.84 297 PRO A CA 1
ATOM 2213 C C . PRO A 1 297 ? -20.546 22.844 2.895 1.00 58.84 297 PRO A C 1
ATOM 2215 O O . PRO A 1 297 ? -20.534 22.646 1.681 1.00 58.84 297 PRO A O 1
ATOM 2218 N N . ALA A 1 298 ? -21.346 23.742 3.475 1.00 56.75 298 ALA A N 1
ATOM 2219 C CA . ALA A 1 298 ? -22.463 24.452 2.840 1.00 56.75 298 ALA A CA 1
ATOM 2220 C C . ALA A 1 298 ? -22.099 25.408 1.677 1.00 56.75 298 ALA A C 1
ATOM 2222 O O . ALA A 1 298 ? -22.940 26.186 1.238 1.00 56.75 298 ALA A O 1
ATOM 2223 N N . GLU A 1 299 ? -20.893 25.335 1.119 1.00 54.03 299 GLU A N 1
ATOM 2224 C CA . GLU A 1 299 ? -20.426 26.187 0.024 1.00 54.03 299 GLU A CA 1
ATOM 2225 C C . GLU A 1 299 ? -20.156 25.368 -1.245 1.00 54.03 299 GLU A C 1
ATOM 2227 O O . GLU A 1 299 ? -19.024 25.208 -1.685 1.00 54.03 299 GLU A O 1
ATOM 2232 N N . ALA A 1 300 ? -21.218 24.814 -1.836 1.00 51.53 300 ALA A N 1
ATOM 2233 C CA . ALA A 1 300 ? -21.223 24.363 -3.237 1.00 51.53 300 ALA A CA 1
ATOM 2234 C C . ALA A 1 300 ? -22.641 24.264 -3.842 1.00 51.53 300 ALA A C 1
ATOM 2236 O O . ALA A 1 300 ? -22.842 23.593 -4.851 1.00 51.53 300 ALA A O 1
ATOM 2237 N N . VAL A 1 301 ? -23.641 24.922 -3.243 1.00 48.88 301 VAL A N 1
ATOM 2238 C CA . VAL A 1 301 ? -24.979 25.089 -3.842 1.00 48.88 301 VAL A CA 1
ATOM 2239 C C . VAL A 1 301 ? -25.294 26.583 -3.893 1.00 48.88 301 VAL A C 1
ATOM 2241 O O . VAL A 1 301 ? -26.222 27.082 -3.270 1.00 48.88 301 VAL A O 1
ATOM 2244 N N . GLY A 1 302 ? -24.447 27.321 -4.603 1.00 49.66 302 GLY A N 1
ATOM 2245 C CA . GLY A 1 302 ? -24.641 28.731 -4.905 1.00 49.66 302 GLY A CA 1
ATOM 2246 C C . GLY A 1 302 ? -24.350 28.969 -6.378 1.00 49.66 302 GLY A C 1
ATOM 2247 O O . GLY A 1 302 ? -23.191 29.081 -6.756 1.00 49.66 302 GLY A O 1
ATOM 2248 N N . GLY A 1 303 ? -25.402 29.041 -7.197 1.00 46.44 303 GLY A N 1
ATOM 2249 C CA . GLY A 1 303 ? -25.323 29.634 -8.535 1.00 46.44 303 GLY A CA 1
ATOM 2250 C C . GLY A 1 303 ? -25.583 28.703 -9.719 1.00 46.44 303 GLY A C 1
ATOM 2251 O O . GLY A 1 303 ? -24.690 28.488 -10.526 1.00 46.44 303 GLY A O 1
ATOM 2252 N N . ALA A 1 304 ? -26.818 28.225 -9.885 1.00 46.34 304 ALA A N 1
ATOM 2253 C CA . ALA A 1 304 ? -27.379 27.946 -11.215 1.00 46.34 304 ALA A CA 1
ATOM 2254 C C . ALA A 1 304 ? -28.912 27.888 -11.136 1.00 46.34 304 ALA A C 1
ATOM 2256 O O . ALA A 1 304 ? -29.533 26.837 -11.263 1.00 46.34 304 ALA A O 1
ATOM 2257 N N . GLY A 1 305 ? -29.531 29.036 -10.870 1.00 46.97 305 GLY A N 1
ATOM 2258 C CA . GLY A 1 305 ? -30.982 29.170 -10.873 1.00 46.97 305 GLY A CA 1
ATOM 2259 C C . GLY A 1 305 ? -31.414 30.627 -10.826 1.00 46.97 305 GLY A C 1
ATOM 2260 O O . GLY A 1 305 ? -31.802 31.086 -9.762 1.00 46.97 305 GLY A O 1
ATOM 2261 N N . ALA A 1 306 ? -31.315 31.342 -11.954 1.00 47.56 306 ALA A N 1
ATOM 2262 C CA . ALA A 1 306 ? -32.193 32.464 -12.323 1.00 47.56 306 ALA A CA 1
ATOM 2263 C C . ALA A 1 306 ? -31.788 33.078 -13.683 1.00 47.56 306 ALA A C 1
ATOM 2265 O O . ALA A 1 306 ? -30.666 33.552 -13.834 1.00 47.56 306 ALA A O 1
ATOM 2266 N N . GLY A 1 307 ? -32.743 33.142 -14.622 1.00 41.12 307 GLY A N 1
ATOM 2267 C CA . GLY A 1 307 ? -32.703 33.956 -15.851 1.00 41.12 307 GLY A CA 1
ATOM 2268 C C . GLY A 1 307 ? -32.309 33.168 -17.111 1.00 41.12 307 GLY A C 1
ATOM 2269 O O . GLY A 1 307 ? -31.233 32.600 -17.160 1.00 41.12 307 GLY A O 1
ATOM 2270 N N . ALA A 1 308 ? -33.089 33.078 -18.186 1.00 44.03 308 ALA A N 1
ATOM 2271 C CA . ALA A 1 308 ? -34.285 33.809 -18.562 1.00 44.03 308 ALA A CA 1
ATOM 2272 C C . ALA A 1 308 ? -35.088 32.982 -19.581 1.00 44.03 308 ALA A C 1
ATOM 2274 O O . ALA A 1 308 ? -34.535 32.451 -20.541 1.00 44.03 308 ALA A O 1
ATOM 2275 N N . GLY A 1 309 ? -36.403 32.921 -19.390 1.00 52.44 309 GLY A N 1
ATOM 2276 C CA . GLY A 1 309 ? -37.335 32.793 -20.499 1.00 52.44 309 GLY A CA 1
ATOM 2277 C C . GLY A 1 309 ? -37.903 34.176 -20.789 1.00 52.44 309 GLY A C 1
ATOM 2278 O O . GLY A 1 309 ? -38.362 34.826 -19.855 1.00 52.44 309 GLY A O 1
ATOM 2279 N N . GLN A 1 310 ? -37.854 34.614 -22.048 1.00 50.66 310 GLN A N 1
ATOM 2280 C CA . GLN A 1 310 ? -38.960 35.238 -22.789 1.00 50.66 310 GLN A CA 1
ATOM 2281 C C . GLN A 1 310 ? -38.452 35.941 -24.056 1.00 50.66 310 GLN A C 1
ATOM 2283 O O . GLN A 1 310 ? -37.627 36.845 -23.970 1.00 50.66 310 GLN A O 1
ATOM 2288 N N . ARG A 1 311 ? -39.130 35.574 -25.154 1.00 41.69 311 ARG A N 1
ATOM 2289 C CA . ARG A 1 311 ? -39.244 36.205 -26.481 1.00 41.69 311 ARG A CA 1
ATOM 2290 C C . ARG A 1 311 ? -38.159 35.896 -27.504 1.00 41.69 311 ARG A C 1
ATOM 2292 O O . ARG A 1 311 ? -36.997 36.290 -27.304 1.00 41.69 311 ARG A O 1
#

Solvent-accessible surface area (backbone atoms only — not comparable to full-atom values): 19191 Å² total; per-residue (Å²): 110,69,68,61,51,49,53,52,54,48,51,53,43,53,72,53,45,86,74,91,78,80,75,87,83,74,55,77,72,56,50,56,54,51,50,51,38,44,54,49,40,66,59,44,51,61,53,52,50,52,53,47,52,55,49,50,51,52,51,51,51,51,50,54,50,54,48,51,36,61,72,30,44,45,66,61,54,49,54,51,51,51,37,23,72,74,68,44,49,70,64,62,69,61,48,58,50,46,54,68,54,68,44,52,63,63,55,46,51,49,52,53,48,49,49,61,72,42,27,91,81,70,50,73,68,56,54,50,52,53,50,50,42,37,50,77,66,72,36,82,54,30,29,55,53,32,50,54,52,52,50,54,53,50,53,52,52,54,53,52,60,66,70,66,64,74,92,78,86,88,80,94,76,81,94,75,90,78,92,82,82,78,91,78,78,88,75,77,93,57,71,81,70,72,59,64,90,50,90,86,67,77,54,84,47,82,60,94,85,54,62,94,84,61,79,71,47,57,74,87,77,70,95,69,75,81,56,40,70,48,78,47,73,38,83,85,50,30,42,71,69,59,50,51,51,52,52,50,49,16,54,42,23,66,70,78,76,44,102,50,65,31,52,44,69,47,77,47,48,77,38,84,46,54,75,66,57,52,48,51,54,36,25,52,52,8,39,76,72,68,48,71,79,77,80,74,75,92,84,81,86,81,88,89,84,83,88,83,88,85,136

Sequence (311 aa):
MLLKKWTQDKEQVNAASPTGDAFSEAEDEDLMGRTKQLSAAMSAVPQLMERKRVIDKHVTIGGTLLEEIKSRALDAYFSMEEDLLTRGSTDRAAMLDLLRKRGSREDKLRLAIIYLMATDNASAGDVEAVEAALREQGVDLAALHYIKQVKRVNSSFAAVAAAGGGEEEGGRWGHGGQQGRSAGLGRPAGWAEFVPRDRRYSFLCLDPKAPKGGSSSTAAGGSRGAVRDAIVFVIGGGNYMEYGGLQEMARKAGAGGGAAGVRTVVYGTTEMLAGSQFVEQLSELGRKMGYKPPPPPAEAVGGAGAGAGQR

Radius of gyration: 30.64 Å; Cα contacts (8 Å, |Δi|>4): 221; chains: 1; bounding box: 79×78×90 Å

pLDDT: mean 74.54, std 21.53, range [23.78, 96.94]

Foldseek 3Di:
DLVVVLVVLVVVLVVLQDPDDPPPDDDPVVVVVNVVSVVVSVVVVVVSVVSVVVVVVVVVVVVVVVVVCVQQVVVLLVVQLCCCQPVVDDDLVSLLVSLQDGHDLLSLLLSLLSNVVSHLCQDPVSNVSSVVSSVVVVRQCLLVLLSVVVSVVVVVVVVVVVVPDDDDDDDDDDDDDDDDDDDDDDDPDACPVVVPPDPPDFDFDDDPPDPDPPDRDGPPDDPDPFDAEEEAEAEPEDEPVVVVNVQVQLVCLVVVRHPGNHNYYHYHYPYHDDSNRVSVVSSVVSVVVPDDTDPPPPPDPPDDDDDDDDD

Mean predicted aligned error: 14.83 Å

Nearest PDB structures (foldseek):
  4jc8-assembly3_A  TM=5.517E-01  e=2.594E-02  Thermochaetoides thermophila DSM 1495
  9ij5-assembly1_A  TM=3.277E-01  e=9.157E+00  Mus musculus

Secondary structure (DSSP, 8-state):
-HHHHHHHHHHHHHHTS--SSS-SS--HHHHHHHHHHHHHHHHHHHHHHHHHHHHHHHHHHHHHHHHHHHHHTHHHHHHHHHHHHHHS---HHHHHHHHHSSS-HHHHHHHHHHHHHH-TT--HHHHHHHHHHHHHTT---HHHHHHHHHHHHHHHHHHHHHHT---------------------PPP--GGGTS--STT---B---TTSPTT----BTTS--PPPP-EEEEEESS-B-HHHHHHHHHHHHHHHTT--SS---EEEEEES-B--HHHHHHHHHHHHHHTT--PPPPPS-S--S--------